Protein AF-A0AAU0HHZ1-F1 (afdb_monomer)

Mean predicted aligned error: 10.84 Å

Radius of gyration: 24.16 Å; Cα contacts (8 Å, |Δi|>4): 279; chains: 1; bounding box: 49×83×54 Å

Sequence (225 aa):
MTQSPGNLGADDRSSKETIVNNALALITTELVDTLPGPGDVSGDSFARDLARLFDDAYDEVLAARAWPSATTRLALTANASDQPDGAEIMGVSWYRIPESCLRIIRVCRRDSDEHVHFARMGQFVEVADRGGVIILEYVDRVDPQALIGAPLLRSAISARLAFRYARFKGAGARERDKMYAIYEDEERRAFMAEVSQTSARRARRSRVLEVMAGADHRQPLIGGD

Solvent-accessible surface area (backbone atoms only — not comparable to full-atom values): 12786 Å² total; per-residue (Å²): 138,84,82,78,82,81,77,76,71,64,60,54,52,52,40,52,48,50,31,51,52,50,14,49,52,49,40,55,73,74,38,68,91,60,49,79,72,84,81,81,66,49,73,69,54,53,53,51,53,50,61,69,46,36,62,61,25,46,50,50,56,52,48,73,44,83,43,76,92,35,51,44,78,46,81,46,62,49,46,91,82,33,56,63,92,91,66,83,79,82,65,50,26,29,30,66,51,64,90,48,54,65,31,82,74,48,40,22,44,70,94,36,92,55,74,52,73,67,47,78,56,90,59,26,36,40,32,80,45,90,56,61,52,33,33,41,31,26,22,43,65,68,58,63,56,75,39,71,88,35,63,46,50,45,46,15,31,11,31,37,34,32,30,52,48,38,57,74,65,62,37,51,71,69,57,44,53,52,35,45,52,52,18,54,52,32,43,51,53,22,52,55,50,49,56,51,50,54,51,53,53,51,53,52,53,51,52,52,54,52,51,56,61,58,55,77,73,63,77,79,82,78,77,88,130

Foldseek 3Di:
DDDDDDPVPPLLVVLLVVLLVLLVVCCCVQPVPFFDDDPPPDVVNSSVVLVVLQPVLLLCLLQVDCQPLQKDKDKWWFDPVQDPPPDDPPQKTKTFADPQFSFWPFKAAPVDPDTFDWDDDRRIIIGRHDGGIMMTITGGNDRSSSCPVQVLSSSLSSLSSSLVVCVVSPGDPVSSVVSVVSSVVSSVVSRVVSVVVVVVVVVVVVVVVVVVVVVVPDDPPPDDD

Structure (mmCIF, N/CA/C/O backbone):
data_AF-A0AAU0HHZ1-F1
#
_entry.id   AF-A0AAU0HHZ1-F1
#
loop_
_atom_site.group_PDB
_atom_site.id
_atom_site.type_symbol
_atom_site.label_atom_id
_atom_site.label_alt_id
_atom_site.label_comp_id
_atom_site.label_asym_id
_atom_site.label_entity_id
_atom_site.label_seq_id
_atom_site.pdbx_PDB_ins_code
_atom_site.Cartn_x
_atom_site.Cartn_y
_atom_site.Cartn_z
_atom_site.occupancy
_atom_site.B_iso_or_equiv
_atom_site.auth_seq_id
_atom_site.auth_comp_id
_atom_site.auth_asym_id
_atom_site.auth_atom_id
_atom_site.pdbx_PDB_model_num
ATOM 1 N N . MET A 1 1 ? -27.635 -19.987 -25.741 1.00 37.88 1 MET A N 1
ATOM 2 C CA . MET A 1 1 ? -26.480 -19.867 -24.828 1.00 37.88 1 MET A CA 1
ATOM 3 C C . MET A 1 1 ? -26.557 -18.496 -24.186 1.00 37.88 1 MET A C 1
ATOM 5 O O . MET A 1 1 ? -26.286 -17.501 -24.839 1.00 37.88 1 MET A O 1
ATOM 9 N N . THR A 1 2 ? -27.082 -18.445 -22.970 1.00 30.69 2 THR A N 1
ATOM 10 C CA . THR A 1 2 ? -27.303 -17.233 -22.177 1.00 30.69 2 THR A CA 1
ATOM 11 C C . THR A 1 2 ? -25.992 -16.834 -21.502 1.00 30.69 2 THR A C 1
ATOM 13 O O . THR A 1 2 ? -25.450 -17.603 -20.713 1.00 30.69 2 THR A O 1
ATOM 16 N N . GLN A 1 3 ? -25.463 -15.655 -21.834 1.00 32.47 3 GLN A N 1
ATOM 17 C CA . GLN A 1 3 ? -24.401 -15.018 -21.057 1.00 32.47 3 GLN A CA 1
ATOM 18 C C . GLN A 1 3 ? -25.033 -14.377 -19.818 1.00 32.47 3 GLN A C 1
ATOM 20 O O . GLN A 1 3 ? -25.899 -13.512 -19.941 1.00 32.47 3 GLN A O 1
ATOM 25 N N . SER A 1 4 ? -24.617 -14.821 -18.631 1.00 29.30 4 SER A N 1
ATOM 26 C CA . SER A 1 4 ? -24.916 -14.132 -17.374 1.00 29.30 4 SER A CA 1
ATOM 27 C C . SER A 1 4 ? -24.092 -12.842 -17.286 1.00 29.30 4 SER A C 1
ATOM 29 O O . SER A 1 4 ? -22.885 -12.891 -17.532 1.00 29.30 4 SER A O 1
ATOM 31 N N . PRO A 1 5 ? -24.694 -11.701 -16.911 1.00 41.66 5 PRO A N 1
ATOM 32 C CA . PRO A 1 5 ? -23.951 -10.479 -16.642 1.00 41.66 5 PRO A CA 1
ATOM 33 C C . PRO A 1 5 ? -23.188 -10.620 -15.317 1.00 41.66 5 PRO A C 1
ATOM 35 O O . PRO A 1 5 ? -23.733 -11.073 -14.310 1.00 41.66 5 PRO A O 1
ATOM 38 N N . GLY A 1 6 ? -21.898 -10.278 -15.351 1.00 37.19 6 GLY A N 1
ATOM 39 C CA . GLY A 1 6 ? -20.954 -10.429 -14.248 1.00 37.19 6 GLY A CA 1
ATOM 40 C C . GLY A 1 6 ? -21.332 -9.612 -13.013 1.00 37.19 6 GLY A C 1
ATOM 41 O O . GLY A 1 6 ? -21.559 -8.406 -13.079 1.00 37.19 6 GLY A O 1
ATOM 42 N N . ASN A 1 7 ? -21.339 -10.296 -11.873 1.00 37.72 7 ASN A N 1
ATOM 43 C CA . ASN A 1 7 ? -21.614 -9.786 -10.535 1.00 37.72 7 ASN A CA 1
ATOM 44 C C . ASN A 1 7 ? -20.388 -9.057 -9.936 1.00 37.72 7 ASN A C 1
ATOM 46 O O . ASN A 1 7 ? -19.959 -9.356 -8.830 1.00 37.72 7 ASN A O 1
ATOM 50 N N . LEU A 1 8 ? -19.778 -8.129 -10.682 1.00 42.62 8 LEU A N 1
ATOM 51 C CA . LEU A 1 8 ? -18.495 -7.491 -10.326 1.00 42.62 8 LEU A CA 1
ATOM 52 C C . LEU A 1 8 ? -18.597 -6.411 -9.225 1.00 42.62 8 LEU A C 1
ATOM 54 O O . LEU A 1 8 ? -17.584 -5.841 -8.841 1.00 42.62 8 LEU A O 1
ATOM 58 N N . GLY A 1 9 ? -19.797 -6.113 -8.712 1.00 38.38 9 GLY A N 1
ATOM 59 C CA . GLY A 1 9 ? -20.017 -5.030 -7.737 1.00 38.38 9 GLY A CA 1
ATOM 60 C C . GLY A 1 9 ? -20.286 -5.466 -6.292 1.00 38.38 9 GLY A C 1
ATOM 61 O O . GLY A 1 9 ? -20.223 -4.630 -5.390 1.00 38.38 9 GLY A O 1
ATOM 62 N N . ALA A 1 10 ? -20.616 -6.739 -6.057 1.00 43.75 10 ALA A N 1
ATOM 63 C CA . ALA A 1 10 ? -20.930 -7.245 -4.717 1.00 43.75 10 ALA A CA 1
ATOM 64 C C . ALA A 1 10 ? -19.669 -7.672 -3.955 1.00 43.75 10 ALA A C 1
ATOM 66 O O . ALA A 1 10 ? -19.561 -7.428 -2.753 1.00 43.75 10 ALA A O 1
ATOM 67 N N . ASP A 1 11 ? -18.703 -8.248 -4.672 1.00 50.81 11 ASP A N 1
ATOM 68 C CA . ASP A 1 11 ? -17.520 -8.833 -4.056 1.00 50.81 11 ASP A CA 1
ATOM 69 C C . ASP A 1 11 ? -16.544 -7.750 -3.599 1.00 50.81 11 ASP A C 1
ATOM 71 O O . ASP A 1 11 ? -16.204 -7.762 -2.423 1.00 50.81 11 ASP A O 1
ATOM 75 N N . ASP A 1 12 ? -16.202 -6.756 -4.436 1.00 52.25 12 ASP A N 1
ATOM 76 C CA . ASP A 1 12 ? -15.293 -5.635 -4.099 1.00 52.25 12 ASP A CA 1
ATOM 77 C C . ASP A 1 12 ? -15.681 -4.919 -2.790 1.00 52.25 12 ASP A C 1
ATOM 79 O O . ASP A 1 12 ? -14.860 -4.709 -1.886 1.00 52.25 12 ASP A O 1
ATOM 83 N N . ARG A 1 13 ? -16.986 -4.693 -2.613 1.00 58.78 13 ARG A N 1
ATOM 84 C CA . ARG A 1 13 ? -17.554 -4.063 -1.422 1.00 58.78 13 ARG A CA 1
ATOM 85 C C . ARG A 1 13 ? -17.229 -4.835 -0.134 1.00 58.78 13 ARG A C 1
ATOM 87 O O . ARG A 1 13 ? -16.935 -4.207 0.879 1.00 58.78 13 ARG A O 1
ATOM 94 N N . SER A 1 14 ? -17.163 -6.168 -0.183 1.00 73.50 14 SER A N 1
ATOM 95 C CA . SER A 1 14 ? -16.954 -7.019 0.996 1.00 73.50 14 SER A CA 1
ATOM 96 C C . SER A 1 14 ? -15.571 -6.859 1.652 1.00 73.50 14 SER A C 1
ATOM 98 O O . SER A 1 14 ? -15.477 -6.827 2.885 1.00 73.50 14 SER A O 1
ATOM 100 N N . SER A 1 15 ? -14.480 -6.706 0.885 1.00 80.31 15 SER A N 1
ATOM 101 C CA . SER A 1 15 ? -13.135 -6.565 1.480 1.00 80.31 15 SER A CA 1
ATOM 102 C C . SER A 1 15 ? -12.896 -5.164 2.025 1.00 80.31 15 SER A C 1
ATOM 104 O O . SER A 1 15 ? -12.328 -5.029 3.113 1.00 80.31 15 SER A O 1
ATOM 106 N N . LYS A 1 16 ? -13.375 -4.124 1.328 1.00 86.75 16 LYS A N 1
ATOM 107 C CA . LYS A 1 16 ? -13.348 -2.747 1.842 1.00 86.75 16 LYS A CA 1
ATOM 108 C C . LYS A 1 16 ? -14.179 -2.627 3.121 1.00 86.75 16 LYS A C 1
ATOM 110 O O . LYS A 1 16 ? -13.680 -2.100 4.113 1.00 86.75 16 LYS A O 1
ATOM 115 N N . GLU A 1 17 ? -15.388 -3.190 3.144 1.00 86.38 17 GLU A N 1
ATOM 116 C CA . GLU A 1 17 ? -16.226 -3.262 4.350 1.00 86.38 17 GLU A CA 1
ATOM 117 C C . GLU A 1 17 ? -15.530 -4.008 5.491 1.00 86.38 17 GLU A C 1
ATOM 119 O O . GLU A 1 17 ? -15.541 -3.537 6.623 1.00 86.38 17 GLU A O 1
ATOM 124 N N . THR A 1 18 ? -14.857 -5.127 5.209 1.00 88.12 18 THR A N 1
ATOM 125 C CA . THR A 1 18 ? -14.107 -5.873 6.233 1.00 88.12 18 THR A CA 1
ATOM 126 C C . THR A 1 18 ? -13.010 -5.017 6.870 1.00 88.12 18 THR A C 1
ATOM 128 O O . THR A 1 18 ? -12.876 -4.997 8.092 1.00 88.12 18 THR A O 1
ATOM 131 N N . ILE A 1 19 ? -12.233 -4.288 6.065 1.00 91.69 19 ILE A N 1
ATOM 132 C CA . ILE A 1 19 ? -11.177 -3.394 6.567 1.00 91.69 19 ILE A CA 1
ATOM 133 C C . ILE A 1 19 ? -11.781 -2.260 7.407 1.00 91.69 19 ILE A C 1
ATOM 135 O O . ILE A 1 19 ? -11.288 -1.964 8.495 1.00 91.69 19 ILE A O 1
ATOM 139 N N . VAL A 1 20 ? -12.871 -1.650 6.934 1.00 90.69 20 VAL A N 1
ATOM 140 C CA . VAL A 1 20 ? -13.581 -0.588 7.664 1.00 90.69 20 VAL A CA 1
ATOM 141 C C . VAL A 1 20 ? -14.126 -1.104 9.000 1.00 90.69 20 VAL A C 1
ATOM 143 O O . VAL A 1 20 ? -13.936 -0.452 10.024 1.00 90.69 20 VAL A O 1
ATOM 146 N N . ASN A 1 21 ? -14.730 -2.292 9.022 1.00 88.12 21 ASN A N 1
ATOM 147 C CA . ASN A 1 21 ? -15.261 -2.911 10.238 1.00 88.12 21 ASN A CA 1
ATOM 148 C C . ASN A 1 21 ? -14.151 -3.267 11.238 1.00 88.12 21 ASN A C 1
ATOM 150 O O . ASN A 1 21 ? -14.319 -3.069 12.440 1.00 88.12 21 ASN A O 1
ATOM 154 N N . ASN A 1 22 ? -12.993 -3.727 10.760 1.00 90.56 22 ASN A N 1
ATOM 155 C CA . ASN A 1 22 ? -11.831 -3.972 11.616 1.00 90.56 22 ASN A CA 1
ATOM 156 C C . ASN A 1 22 ? -11.277 -2.668 12.209 1.00 90.56 22 ASN A C 1
ATOM 158 O O . ASN A 1 22 ? -10.943 -2.621 13.391 1.00 90.56 22 ASN A O 1
ATOM 162 N N . ALA A 1 23 ? -11.202 -1.599 11.410 1.00 91.31 23 ALA A N 1
ATOM 163 C CA . ALA A 1 23 ? -10.787 -0.284 11.893 1.00 91.31 23 ALA A CA 1
ATOM 164 C C . ALA A 1 23 ? -11.762 0.250 12.953 1.00 91.31 23 ALA A C 1
ATOM 166 O O . ALA A 1 23 ? -11.328 0.754 13.987 1.00 91.31 23 ALA A O 1
ATOM 167 N N . LEU A 1 24 ? -13.069 0.083 12.730 1.00 87.56 24 LEU A N 1
ATOM 168 C CA . LEU A 1 24 ? -14.102 0.412 13.710 1.00 87.56 24 LEU A CA 1
ATOM 169 C C . LEU A 1 24 ? -13.887 -0.360 15.016 1.00 87.56 24 LEU A C 1
ATOM 171 O O . LEU A 1 24 ? -13.843 0.267 16.069 1.00 87.56 24 LEU A O 1
ATOM 175 N N . ALA A 1 25 ? -13.687 -1.679 14.947 1.00 87.69 25 ALA A N 1
ATOM 176 C CA . ALA A 1 25 ? -13.441 -2.509 16.125 1.00 87.69 25 ALA A CA 1
ATOM 177 C C . ALA A 1 25 ? -12.203 -2.049 16.919 1.00 87.69 25 ALA A C 1
ATOM 179 O O . ALA A 1 25 ? -12.242 -1.990 18.151 1.00 87.69 25 ALA A O 1
ATOM 180 N N . LEU A 1 26 ? -11.121 -1.671 16.226 1.00 89.62 26 LEU A N 1
ATOM 181 C CA . LEU A 1 26 ? -9.918 -1.108 16.848 1.00 89.62 26 LEU A CA 1
ATOM 182 C C . LEU A 1 26 ? -10.211 0.224 17.540 1.00 89.62 26 LEU A C 1
ATOM 184 O O . LEU A 1 26 ? -9.862 0.391 18.703 1.00 89.62 26 LEU A O 1
ATOM 188 N N . ILE A 1 27 ? -10.900 1.153 16.872 1.00 87.25 27 ILE A N 1
ATOM 189 C CA . ILE A 1 27 ? -11.265 2.442 17.476 1.00 87.25 27 ILE A CA 1
ATOM 190 C C . ILE A 1 27 ? -12.146 2.221 18.705 1.00 87.25 27 ILE A C 1
ATOM 192 O O . ILE A 1 27 ? -11.915 2.838 19.743 1.00 87.25 27 ILE A O 1
ATOM 196 N N . THR A 1 28 ? -13.130 1.321 18.621 1.00 83.44 28 THR A N 1
ATOM 197 C CA . THR A 1 28 ? -14.015 1.057 19.755 1.00 83.44 28 THR A CA 1
ATOM 198 C C . THR A 1 28 ? -13.276 0.418 20.927 1.00 83.44 28 THR A C 1
ATOM 200 O O . THR A 1 28 ? -13.562 0.712 22.079 1.00 83.44 28 THR A O 1
ATOM 203 N N . THR A 1 29 ? -12.295 -0.437 20.655 1.00 85.19 29 THR A N 1
ATOM 204 C CA . THR A 1 29 ? -11.531 -1.102 21.719 1.00 85.19 29 THR A CA 1
ATOM 205 C C . THR A 1 29 ? -10.531 -0.145 22.364 1.00 85.19 29 THR A C 1
ATOM 207 O O . THR A 1 29 ? -10.348 -0.154 23.577 1.00 85.19 29 THR A O 1
ATOM 210 N N . GLU A 1 30 ? -9.891 0.705 21.560 1.00 83.44 30 GLU A N 1
ATOM 211 C CA . GLU A 1 30 ? -8.720 1.462 21.997 1.00 83.44 30 GLU A CA 1
ATOM 212 C C . GLU A 1 30 ? -9.016 2.913 22.393 1.00 83.44 30 GLU A C 1
ATOM 214 O O . GLU A 1 30 ? -8.182 3.508 23.084 1.00 83.44 30 GLU A O 1
ATOM 219 N N . LEU A 1 31 ? -10.158 3.479 21.964 1.00 74.56 31 LEU A N 1
ATOM 220 C CA . LEU A 1 31 ? -10.459 4.917 22.053 1.00 74.56 31 LEU A CA 1
ATOM 221 C C . LEU A 1 31 ? -11.854 5.283 22.606 1.00 74.56 31 LEU A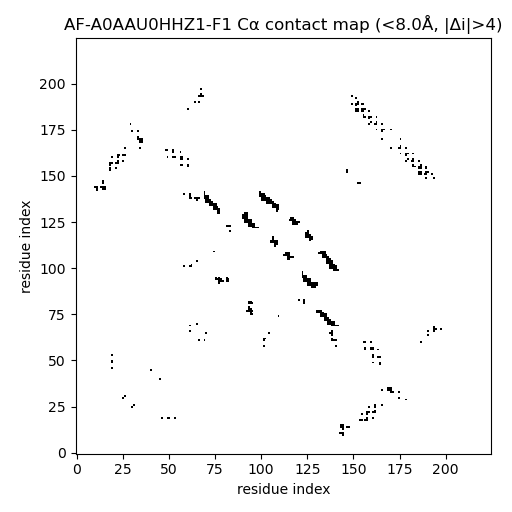 C 1
ATOM 223 O O . LEU A 1 31 ? -12.145 6.481 22.672 1.00 74.56 31 LEU A O 1
ATOM 227 N N . VAL A 1 32 ? -12.701 4.321 23.012 1.00 68.38 32 VAL A N 1
ATOM 228 C CA . VAL A 1 32 ? -14.118 4.561 23.404 1.00 68.38 32 VAL A CA 1
ATOM 229 C C . VAL A 1 32 ? -14.315 5.684 24.427 1.00 68.38 32 VAL A C 1
ATOM 231 O O . VAL A 1 32 ? -15.262 6.452 24.285 1.00 68.38 32 VAL A O 1
ATOM 234 N N . ASP A 1 33 ? -13.392 5.860 25.372 1.00 65.00 33 ASP A N 1
ATOM 235 C CA . ASP A 1 33 ? -13.519 6.868 26.437 1.00 65.00 33 ASP A CA 1
ATOM 236 C C . ASP A 1 33 ? -12.810 8.203 26.134 1.00 65.00 33 ASP A C 1
ATOM 238 O O . ASP A 1 33 ? -12.797 9.110 26.965 1.00 65.00 33 ASP A O 1
ATOM 242 N N . THR A 1 34 ? -12.170 8.331 24.968 1.00 65.81 34 THR A N 1
ATOM 243 C CA . THR A 1 34 ? -11.181 9.401 24.702 1.00 65.81 34 THR A CA 1
ATOM 244 C C . THR A 1 34 ? -11.501 10.290 23.508 1.00 65.81 34 THR A C 1
ATOM 246 O O . THR A 1 34 ? -10.919 11.366 23.357 1.00 65.81 34 THR A O 1
ATOM 249 N N . LEU A 1 35 ? -12.423 9.861 22.647 1.00 66.56 35 LEU A N 1
ATOM 250 C CA . LEU A 1 35 ? -12.922 10.700 21.566 1.00 66.56 35 LEU A CA 1
ATOM 251 C C . LEU A 1 35 ? -13.934 11.705 22.139 1.00 66.56 35 LEU A C 1
ATOM 253 O O . LEU A 1 35 ? -14.705 11.337 23.028 1.00 66.56 35 LEU A O 1
ATOM 257 N N . PRO A 1 36 ? -13.952 12.966 21.665 1.00 57.94 36 PRO A N 1
ATOM 258 C CA . PRO A 1 36 ? -14.939 13.942 22.115 1.00 57.94 36 PRO A CA 1
ATOM 259 C C . PRO A 1 36 ? -16.350 13.350 21.968 1.00 57.94 36 PRO A C 1
ATOM 261 O O . PRO A 1 36 ? -16.689 12.813 20.913 1.00 57.94 36 PRO A O 1
ATOM 264 N N . GLY A 1 37 ? -17.111 13.382 23.069 1.00 50.50 37 GLY A N 1
ATOM 265 C CA . GLY A 1 37 ? -18.345 12.617 23.259 1.00 50.50 37 GLY A CA 1
ATOM 266 C C . GLY A 1 37 ? -19.418 12.817 22.174 1.00 50.50 37 GLY A C 1
ATOM 267 O O . GLY A 1 37 ? -19.377 13.784 21.411 1.00 50.50 37 GLY A O 1
ATOM 268 N N . PRO A 1 38 ? -20.401 11.901 22.107 1.00 44.53 38 PRO A N 1
ATOM 269 C CA . PRO A 1 38 ? -21.276 11.700 20.959 1.00 44.53 38 PRO A CA 1
ATOM 270 C C . PRO A 1 38 ? -22.386 12.755 20.904 1.00 44.53 38 PRO A C 1
ATOM 272 O O . PRO A 1 38 ? -23.536 12.492 21.240 1.00 44.53 38 PRO A O 1
ATOM 275 N N . GLY A 1 39 ? -22.058 13.961 20.454 1.00 47.62 39 GLY A N 1
ATOM 276 C CA . GLY A 1 39 ? -23.048 14.813 19.804 1.00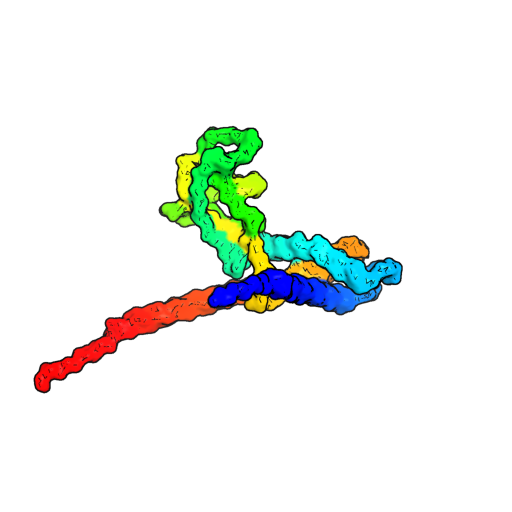 47.62 39 GLY A CA 1
ATOM 277 C C . GLY A 1 39 ? -23.213 14.326 18.366 1.00 47.62 39 GLY A C 1
ATOM 278 O O . GLY A 1 39 ? -22.378 14.642 17.527 1.00 47.62 39 GLY A O 1
ATOM 279 N N . ASP A 1 40 ? -24.238 13.518 18.091 1.00 45.47 40 ASP A N 1
ATOM 280 C CA . ASP A 1 40 ? -24.674 13.118 16.738 1.00 45.47 40 ASP A CA 1
ATOM 281 C C . ASP A 1 40 ? -23.750 12.209 15.907 1.00 45.47 40 ASP A C 1
ATOM 283 O O . ASP A 1 40 ? -23.716 12.272 14.672 1.00 45.47 40 ASP A O 1
ATOM 287 N N . VAL A 1 41 ? -23.046 11.270 16.539 1.00 54.06 41 VAL A N 1
ATOM 288 C CA . VAL A 1 41 ? -22.375 10.202 15.782 1.00 54.06 41 VAL A CA 1
ATOM 289 C C . VAL A 1 41 ? -23.323 9.013 15.623 1.00 54.06 41 VAL A C 1
ATOM 291 O O . VAL A 1 41 ? -23.205 8.009 16.320 1.00 54.06 41 VAL A O 1
ATOM 294 N N . SER A 1 42 ? -24.307 9.121 14.723 1.00 59.94 42 SER A N 1
ATOM 295 C CA . SER A 1 42 ? -24.996 7.916 14.248 1.00 59.94 42 SER A CA 1
ATOM 296 C C . SER A 1 42 ? -23.962 6.965 13.629 1.00 59.94 42 SER A C 1
ATOM 298 O O . SER A 1 42 ? -22.969 7.418 13.052 1.00 59.94 42 SER A O 1
ATOM 300 N N . GLY A 1 43 ? -24.172 5.646 13.722 1.00 60.38 43 GLY A N 1
ATOM 301 C CA . GLY A 1 43 ? -23.268 4.662 13.101 1.00 60.38 43 GLY A CA 1
ATOM 302 C C . GLY A 1 43 ? -22.995 4.954 11.614 1.00 60.38 43 GLY A C 1
ATOM 303 O O . GLY A 1 43 ? -21.889 4.729 11.123 1.00 60.38 43 GLY A O 1
ATOM 304 N N . ASP A 1 44 ? -23.961 5.581 10.936 1.00 66.38 44 ASP A N 1
ATOM 305 C CA . ASP A 1 44 ? -23.865 6.010 9.541 1.00 66.38 44 ASP A CA 1
ATOM 306 C C . ASP A 1 44 ? -22.889 7.174 9.308 1.00 66.38 44 ASP A C 1
ATOM 308 O O . ASP A 1 44 ? -22.271 7.247 8.243 1.00 66.38 44 ASP A O 1
ATOM 312 N N . SER A 1 45 ? -22.730 8.105 10.259 1.00 74.25 45 SER A N 1
ATOM 313 C CA . SER A 1 45 ? -21.749 9.193 10.121 1.00 74.25 45 SER A CA 1
ATOM 314 C C . SER A 1 45 ? -20.324 8.681 10.341 1.00 74.25 45 SER A C 1
ATOM 316 O O . SER A 1 45 ? -19.413 9.056 9.602 1.00 74.25 45 SER A O 1
ATOM 318 N N . PHE A 1 46 ? -20.158 7.729 11.261 1.00 75.12 46 PHE A N 1
ATOM 319 C CA . PHE A 1 46 ? -18.883 7.074 11.545 1.00 75.12 46 PHE A CA 1
ATOM 320 C C . PHE A 1 46 ? -18.374 6.260 10.348 1.00 75.12 46 PHE A C 1
ATOM 322 O O . PHE A 1 46 ? -17.244 6.447 9.892 1.00 75.12 46 PHE A O 1
ATOM 329 N N . ALA A 1 47 ? -19.225 5.391 9.791 1.00 75.94 47 ALA A N 1
ATOM 330 C CA . ALA A 1 47 ? -18.882 4.574 8.628 1.00 75.94 47 ALA A CA 1
ATOM 331 C C . ALA A 1 47 ? -18.556 5.438 7.398 1.00 75.94 47 ALA A C 1
ATOM 333 O O . ALA A 1 47 ? -17.620 5.142 6.654 1.00 75.94 47 ALA A O 1
ATOM 334 N N . ARG A 1 48 ? -19.281 6.548 7.210 1.00 82.75 48 ARG A N 1
ATO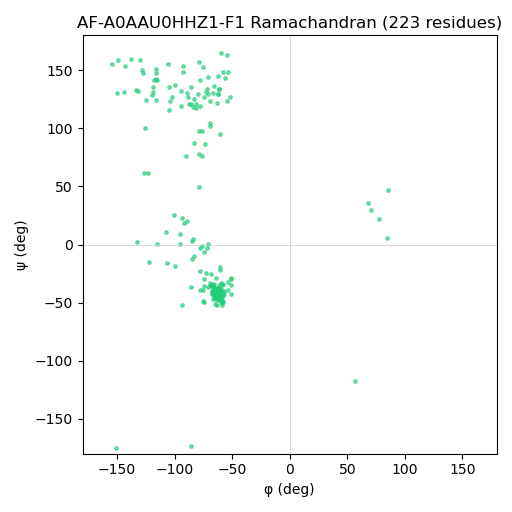M 335 C CA . ARG A 1 48 ? -19.031 7.500 6.119 1.00 82.75 48 ARG A CA 1
ATOM 336 C C . ARG A 1 48 ? -17.679 8.197 6.255 1.00 82.75 48 ARG A C 1
ATOM 338 O O . ARG A 1 48 ? -16.986 8.365 5.253 1.00 82.75 48 ARG A O 1
ATOM 345 N N . ASP A 1 49 ? -17.298 8.593 7.464 1.00 88.12 49 ASP A N 1
ATOM 346 C CA . ASP A 1 49 ? -16.006 9.233 7.710 1.00 88.12 49 ASP A CA 1
ATOM 347 C C . ASP A 1 49 ? -14.842 8.253 7.497 1.00 88.12 49 ASP A C 1
ATOM 349 O O . ASP A 1 49 ? -13.862 8.605 6.842 1.00 88.12 49 ASP A O 1
ATOM 353 N N . LEU A 1 50 ? -14.968 6.998 7.943 1.00 88.25 50 LEU A N 1
ATOM 354 C CA . LEU A 1 50 ? -13.977 5.958 7.640 1.00 88.25 50 LEU A CA 1
ATOM 355 C C . LEU A 1 50 ? -13.869 5.682 6.137 1.00 88.25 50 LEU A C 1
ATOM 357 O O . LEU A 1 50 ? -12.764 5.587 5.609 1.00 88.25 50 LEU A O 1
ATOM 361 N N . ALA A 1 51 ? -14.996 5.601 5.427 1.00 86.50 51 ALA A N 1
ATOM 362 C CA . ALA A 1 51 ? -14.998 5.375 3.984 1.00 86.50 51 ALA A CA 1
ATOM 363 C C . ALA A 1 51 ? -14.278 6.495 3.212 1.00 86.50 51 ALA A C 1
ATOM 365 O O . ALA A 1 51 ? -13.601 6.205 2.228 1.00 86.50 51 ALA A O 1
ATOM 366 N N . ARG A 1 52 ? -14.382 7.750 3.675 1.00 89.88 52 ARG A N 1
ATOM 367 C CA . ARG A 1 52 ? -13.662 8.903 3.101 1.00 89.88 52 ARG A CA 1
ATOM 368 C C . ARG A 1 52 ? -12.156 8.842 3.330 1.00 89.88 52 ARG A C 1
ATOM 370 O O . ARG A 1 52 ? -11.400 9.288 2.481 1.00 89.88 52 ARG A O 1
ATOM 377 N N . LEU A 1 53 ? -11.725 8.315 4.474 1.00 94.44 53 LEU A N 1
ATOM 378 C CA . LEU A 1 53 ? -10.308 8.213 4.833 1.00 94.44 53 LEU A CA 1
ATOM 379 C C . LEU A 1 53 ? -9.633 6.955 4.274 1.00 94.44 53 LEU A C 1
ATOM 381 O O . LEU A 1 53 ? -8.405 6.857 4.347 1.00 94.44 53 LEU A O 1
ATOM 385 N N . PHE A 1 54 ? -10.425 6.005 3.766 1.00 94.56 54 PHE A N 1
ATOM 386 C CA . PHE A 1 54 ? -9.967 4.686 3.348 1.00 94.56 54 PHE A CA 1
ATOM 387 C C . PHE A 1 54 ? -8.903 4.757 2.261 1.00 94.56 54 PHE A C 1
ATOM 389 O O . PHE A 1 54 ? -7.859 4.143 2.436 1.00 94.56 54 PHE A O 1
ATOM 396 N N . ASP A 1 55 ? -9.157 5.479 1.165 1.00 94.38 55 ASP A N 1
ATOM 397 C CA . ASP A 1 55 ? -8.279 5.421 -0.007 1.00 94.38 55 ASP A CA 1
ATOM 398 C C . ASP A 1 55 ? -6.874 5.937 0.326 1.00 94.38 55 ASP A C 1
ATOM 400 O O . ASP A 1 55 ? -5.907 5.229 0.058 1.00 94.38 55 ASP A O 1
ATOM 404 N N . ASP A 1 56 ? -6.739 7.065 1.038 1.00 94.75 56 ASP A N 1
ATOM 405 C CA . ASP A 1 56 ? -5.394 7.507 1.428 1.00 94.75 56 ASP A CA 1
ATOM 406 C C . ASP A 1 56 ? -4.762 6.575 2.474 1.00 94.75 56 ASP A C 1
ATOM 408 O O . ASP A 1 56 ? -3.560 6.352 2.433 1.00 94.75 56 ASP A O 1
ATOM 412 N N . ALA A 1 57 ? -5.531 6.012 3.419 1.00 96.00 57 ALA A N 1
ATOM 413 C CA . ALA A 1 57 ? -4.968 5.058 4.382 1.00 96.00 57 ALA A CA 1
ATOM 414 C C . ALA A 1 57 ? -4.447 3.794 3.678 1.00 96.00 57 ALA A C 1
ATOM 416 O O . ALA A 1 57 ? -3.390 3.277 4.029 1.00 96.00 57 ALA A O 1
ATOM 417 N N . TYR A 1 58 ? -5.192 3.314 2.684 1.00 95.81 58 TYR A N 1
ATOM 418 C CA . TYR A 1 58 ? -4.854 2.163 1.861 1.00 95.81 58 TYR A CA 1
ATOM 419 C C . TYR A 1 58 ? -3.574 2.421 1.060 1.00 95.81 58 TYR A C 1
ATOM 421 O O . TYR A 1 58 ? -2.614 1.652 1.154 1.00 95.81 58 TYR A O 1
ATOM 429 N N . ASP A 1 59 ? -3.535 3.545 0.346 1.00 96.50 59 ASP A N 1
ATOM 430 C CA . ASP A 1 59 ? -2.407 3.927 -0.498 1.00 96.50 59 ASP A CA 1
ATOM 431 C C . ASP A 1 59 ? -1.154 4.229 0.337 1.00 96.50 59 ASP A C 1
ATOM 433 O O . ASP A 1 59 ? -0.057 3.843 -0.058 1.00 96.50 59 ASP A O 1
ATOM 437 N N . GLU A 1 60 ? -1.296 4.840 1.521 1.00 96.19 60 GLU A N 1
ATOM 438 C CA . GLU A 1 60 ? -0.189 5.077 2.457 1.00 96.19 60 GLU A CA 1
ATOM 439 C C . GLU A 1 60 ? 0.466 3.761 2.905 1.00 96.19 60 GLU A C 1
ATOM 441 O O . GLU A 1 60 ? 1.693 3.645 2.853 1.00 96.19 60 GLU A O 1
ATOM 446 N N . VAL A 1 61 ? -0.325 2.755 3.309 1.00 97.00 61 VAL A N 1
ATOM 447 C CA . VAL A 1 61 ? 0.228 1.457 3.738 1.00 97.00 61 VAL A CA 1
ATOM 448 C C . VAL A 1 61 ? 0.896 0.740 2.575 1.00 97.00 61 VAL A C 1
ATOM 450 O O . VAL A 1 61 ? 2.020 0.256 2.722 1.00 97.00 61 VAL A O 1
ATOM 453 N N . LEU A 1 62 ? 0.248 0.685 1.408 1.00 95.88 62 LEU A N 1
ATOM 454 C CA . LEU A 1 62 ? 0.848 0.050 0.239 1.00 95.88 62 LEU A CA 1
ATOM 455 C C . LEU A 1 62 ? 2.130 0.779 -0.196 1.00 95.88 62 LEU A C 1
ATOM 457 O O . LEU A 1 62 ? 3.150 0.136 -0.416 1.00 95.88 62 LEU A O 1
ATOM 461 N N . ALA A 1 63 ? 2.154 2.110 -0.233 1.00 95.81 63 ALA A N 1
ATOM 462 C CA . ALA A 1 63 ? 3.344 2.866 -0.629 1.00 95.81 63 ALA A CA 1
ATOM 463 C C . ALA A 1 63 ? 4.508 2.768 0.381 1.00 95.81 63 ALA A C 1
ATOM 465 O O . ALA A 1 63 ? 5.676 2.913 -0.009 1.00 95.81 63 ALA A O 1
ATOM 466 N N . ALA A 1 64 ? 4.230 2.507 1.664 1.00 94.69 64 ALA A N 1
ATOM 467 C CA . ALA A 1 64 ? 5.239 2.488 2.727 1.00 94.69 64 ALA A CA 1
ATOM 468 C C . ALA A 1 64 ? 6.374 1.482 2.466 1.00 94.69 64 ALA A C 1
ATOM 470 O O . ALA A 1 64 ? 7.544 1.754 2.767 1.00 94.69 64 ALA A O 1
ATOM 471 N N . ARG A 1 65 ? 6.073 0.337 1.837 1.00 93.44 65 ARG A N 1
ATOM 472 C CA . ARG A 1 65 ? 7.039 -0.748 1.600 1.00 93.44 65 ARG A CA 1
ATOM 473 C C . ARG A 1 65 ? 6.913 -1.351 0.211 1.00 93.44 65 ARG A C 1
ATOM 475 O O . ARG A 1 65 ? 5.875 -1.286 -0.427 1.00 93.44 65 ARG A O 1
ATOM 482 N N . ALA A 1 66 ? 7.981 -2.007 -0.232 1.00 93.06 66 ALA A N 1
ATOM 483 C CA . ALA A 1 66 ? 7.941 -2.880 -1.400 1.00 93.06 66 ALA A CA 1
ATOM 484 C C . ALA A 1 66 ? 7.271 -4.216 -1.031 1.00 93.06 66 ALA A C 1
ATOM 486 O O . ALA A 1 66 ? 7.956 -5.210 -0.787 1.00 93.06 66 ALA A O 1
ATOM 487 N N . TRP A 1 67 ? 5.941 -4.222 -0.907 1.00 92.62 67 TRP A N 1
ATOM 488 C CA . TRP A 1 67 ? 5.165 -5.425 -0.591 1.00 92.62 67 TRP A CA 1
ATOM 489 C C . TRP A 1 67 ? 5.313 -6.456 -1.712 1.00 92.62 67 TRP A C 1
ATOM 491 O O . TRP A 1 67 ? 4.964 -6.142 -2.852 1.00 92.62 67 TRP A O 1
ATOM 501 N N . PRO A 1 68 ? 5.804 -7.681 -1.448 1.00 89.94 68 PRO A N 1
ATOM 502 C CA . PRO A 1 68 ? 5.894 -8.715 -2.476 1.00 89.94 68 PRO A CA 1
ATOM 503 C C . PRO A 1 68 ? 4.572 -8.995 -3.203 1.00 89.94 68 PRO A C 1
ATOM 505 O O . PRO A 1 68 ? 4.601 -9.343 -4.380 1.00 89.94 68 PRO A O 1
ATOM 508 N N . SER A 1 69 ? 3.431 -8.849 -2.520 1.00 87.62 69 SER A N 1
ATOM 509 C CA . SER A 1 69 ? 2.095 -9.051 -3.098 1.00 87.62 69 SER A CA 1
ATOM 510 C C . SER A 1 69 ? 1.644 -7.941 -4.057 1.00 87.62 69 SER A C 1
ATOM 512 O O . SER A 1 69 ? 0.827 -8.210 -4.934 1.00 87.62 69 SER A O 1
ATOM 514 N N . ALA A 1 70 ? 2.187 -6.729 -3.918 1.00 92.12 70 ALA A N 1
ATOM 515 C CA . ALA A 1 70 ? 1.826 -5.551 -4.713 1.00 92.12 70 ALA A CA 1
ATOM 516 C C . ALA A 1 70 ? 2.983 -5.033 -5.588 1.00 92.12 70 ALA A C 1
ATOM 518 O O . ALA A 1 70 ? 2.843 -4.030 -6.280 1.00 92.12 70 ALA A O 1
ATOM 519 N N . THR A 1 71 ? 4.147 -5.687 -5.553 1.00 94.50 71 THR A N 1
ATOM 520 C CA . THR A 1 71 ? 5.300 -5.310 -6.376 1.00 94.50 71 THR A CA 1
ATOM 521 C C . THR A 1 71 ? 5.153 -5.879 -7.782 1.00 94.50 71 THR A C 1
ATOM 523 O O . THR A 1 71 ? 5.133 -7.096 -7.975 1.00 94.50 71 THR A O 1
ATOM 526 N N . THR A 1 72 ? 5.137 -4.987 -8.765 1.00 94.44 72 THR A N 1
ATOM 527 C CA . THR A 1 72 ? 4.983 -5.297 -10.186 1.00 94.44 72 THR A CA 1
ATOM 528 C C . THR A 1 72 ? 6.235 -4.891 -10.958 1.00 94.44 72 THR A C 1
ATOM 530 O O . THR A 1 72 ? 6.956 -3.965 -10.581 1.00 94.44 72 THR A O 1
ATOM 533 N N . ARG A 1 73 ? 6.504 -5.598 -12.061 1.00 94.56 73 ARG A N 1
ATOM 534 C CA . ARG A 1 73 ? 7.538 -5.245 -13.039 1.00 94.56 73 ARG A CA 1
ATOM 535 C C . ARG A 1 73 ? 6.900 -5.021 -14.400 1.00 94.56 73 ARG A C 1
ATOM 537 O O . ARG A 1 73 ? 6.183 -5.894 -14.882 1.00 94.56 73 ARG A O 1
ATOM 544 N N . LEU A 1 74 ? 7.199 -3.887 -15.020 1.00 94.75 74 LEU A N 1
ATOM 545 C CA . LEU A 1 74 ? 6.654 -3.492 -16.313 1.00 94.75 74 LEU A CA 1
ATOM 546 C C . LEU A 1 74 ? 7.770 -2.988 -17.229 1.00 94.75 74 LEU A C 1
ATOM 548 O O . LEU A 1 74 ? 8.598 -2.180 -16.818 1.00 94.75 74 LEU A O 1
ATOM 552 N N . ALA A 1 75 ? 7.785 -3.462 -18.473 1.00 94.00 75 ALA A N 1
ATOM 553 C CA . ALA A 1 75 ? 8.642 -2.900 -19.506 1.00 94.00 75 ALA A CA 1
ATOM 554 C C . ALA A 1 75 ? 7.960 -1.668 -20.115 1.00 94.00 75 ALA A C 1
ATOM 556 O O . ALA A 1 75 ? 6.828 -1.769 -20.587 1.00 94.00 75 ALA A O 1
ATOM 557 N N . LEU A 1 76 ? 8.646 -0.528 -20.112 1.00 91.69 76 LEU A N 1
ATOM 558 C CA . LEU A 1 76 ? 8.165 0.725 -20.689 1.00 91.69 76 LEU A CA 1
ATOM 559 C C . LEU A 1 76 ? 9.060 1.136 -21.853 1.00 91.69 76 LEU A C 1
ATOM 561 O O . LEU A 1 76 ? 10.276 0.956 -21.813 1.00 91.69 76 LEU A O 1
ATOM 565 N N . THR A 1 77 ? 8.442 1.696 -22.886 1.00 90.19 77 THR A N 1
ATOM 566 C CA . THR A 1 77 ? 9.134 2.272 -24.044 1.00 90.19 77 THR A CA 1
ATOM 567 C C . THR A 1 77 ? 8.777 3.746 -24.102 1.00 90.19 77 THR A C 1
ATOM 569 O O . THR A 1 77 ? 7.611 4.083 -23.900 1.00 90.19 77 THR A O 1
ATOM 572 N N . ALA A 1 78 ? 9.761 4.611 -24.337 1.00 84.62 78 ALA A N 1
ATOM 573 C CA . ALA A 1 78 ? 9.521 6.043 -24.435 1.00 84.62 78 ALA A CA 1
ATOM 574 C C . ALA A 1 78 ? 8.668 6.352 -25.674 1.00 84.62 78 ALA A C 1
ATOM 576 O O . ALA A 1 78 ? 8.999 5.908 -26.776 1.00 84.62 78 ALA A O 1
ATOM 577 N N . ASN A 1 79 ? 7.601 7.135 -25.507 1.00 78.38 79 ASN A N 1
ATOM 578 C CA . ASN A 1 79 ? 6.837 7.689 -26.622 1.00 78.38 79 ASN A CA 1
ATOM 579 C C . ASN A 1 79 ? 6.935 9.212 -26.617 1.00 78.38 79 ASN A C 1
ATOM 581 O O . ASN A 1 79 ? 6.941 9.842 -25.563 1.00 78.38 79 ASN A O 1
ATOM 585 N N . ALA A 1 80 ? 6.917 9.821 -27.803 1.00 65.88 80 ALA A N 1
ATOM 586 C CA . ALA A 1 80 ? 6.926 11.280 -27.940 1.00 65.88 80 ALA A CA 1
ATOM 587 C C . ALA A 1 80 ? 5.710 11.963 -27.275 1.00 65.88 80 ALA A C 1
ATOM 589 O O . ALA A 1 80 ? 5.774 13.139 -26.942 1.00 65.88 80 ALA A O 1
ATOM 590 N N . SER A 1 81 ? 4.609 11.230 -27.070 1.00 71.06 81 SER A N 1
ATOM 591 C CA . SER A 1 81 ? 3.409 11.700 -26.366 1.00 71.06 81 SER A CA 1
ATOM 592 C C . SER A 1 81 ? 3.494 11.602 -24.842 1.00 71.06 81 SER A C 1
ATOM 594 O O . SER A 1 81 ? 2.607 12.106 -24.162 1.00 71.06 81 SER A O 1
ATOM 596 N N . ASP A 1 82 ? 4.515 10.936 -24.298 1.00 73.19 82 ASP A N 1
ATOM 597 C CA . ASP A 1 82 ? 4.668 10.717 -22.855 1.00 73.19 82 ASP A CA 1
ATOM 598 C C . ASP A 1 82 ? 5.454 11.853 -22.180 1.00 73.19 82 ASP A C 1
ATOM 600 O O . ASP A 1 82 ? 6.005 11.681 -21.097 1.00 73.19 82 ASP A O 1
ATOM 604 N N . GLN A 1 83 ? 5.516 13.020 -22.820 1.00 76.31 83 GLN A N 1
ATOM 605 C CA . GLN A 1 83 ? 6.208 14.194 -22.316 1.00 76.31 83 GLN A CA 1
ATOM 606 C C . GLN A 1 83 ? 5.235 15.111 -21.551 1.00 76.31 83 GLN A C 1
ATOM 608 O O . GLN A 1 83 ? 4.170 15.435 -22.079 1.00 76.31 83 GLN A O 1
ATOM 613 N N . PRO A 1 84 ? 5.590 15.577 -20.339 1.00 79.19 84 PRO A N 1
ATOM 614 C CA . PRO A 1 84 ? 4.819 16.601 -19.644 1.00 79.19 84 PRO A CA 1
ATOM 615 C C . PRO A 1 84 ? 4.790 17.919 -20.428 1.00 79.19 84 PRO A C 1
ATOM 617 O O . PRO A 1 84 ? 5.800 18.322 -21.016 1.00 79.19 84 PRO A O 1
ATOM 620 N N . ASP A 1 85 ? 3.667 18.636 -20.371 1.00 75.62 85 ASP A N 1
ATOM 621 C CA . ASP A 1 85 ? 3.546 19.965 -20.975 1.00 75.62 85 ASP A CA 1
ATOM 622 C C . ASP A 1 85 ? 4.650 20.906 -20.455 1.00 75.62 85 ASP A C 1
ATOM 624 O O . ASP A 1 85 ? 4.793 21.123 -19.251 1.00 75.62 85 ASP A O 1
ATOM 628 N N . GLY A 1 86 ? 5.441 21.469 -21.374 1.00 70.00 86 GLY A N 1
ATOM 629 C CA . GLY A 1 86 ? 6.515 22.417 -21.057 1.00 70.00 86 GLY A CA 1
ATOM 630 C C . GLY A 1 86 ? 7.863 21.803 -20.654 1.00 70.00 86 GLY A C 1
ATOM 631 O O . GLY A 1 86 ? 8.763 22.556 -20.291 1.00 70.00 86 GLY A O 1
ATOM 632 N N . ALA A 1 87 ? 8.039 20.478 -20.725 1.00 70.31 87 ALA A N 1
ATOM 633 C CA . ALA A 1 87 ? 9.341 19.852 -20.470 1.00 70.31 87 ALA A CA 1
ATOM 634 C C . ALA A 1 87 ? 10.360 20.140 -21.597 1.00 70.31 87 ALA A C 1
ATOM 636 O O . ALA A 1 87 ? 10.005 20.179 -22.774 1.00 70.31 87 ALA A O 1
ATOM 637 N N . GLU A 1 88 ? 11.637 20.315 -21.251 1.00 65.69 88 GLU A N 1
ATOM 638 C CA . GLU A 1 88 ? 12.732 20.512 -22.211 1.00 65.69 88 GLU A CA 1
ATOM 639 C C . GLU A 1 88 ? 13.278 19.148 -22.694 1.00 65.69 88 GLU A C 1
ATOM 641 O O . GLU A 1 88 ? 13.474 18.233 -21.898 1.00 65.69 88 GLU A O 1
ATOM 646 N N . ILE A 1 89 ? 13.510 18.978 -24.004 1.00 63.97 89 ILE A N 1
ATOM 647 C CA . ILE A 1 89 ? 13.794 17.668 -24.653 1.00 63.97 89 ILE A CA 1
ATOM 648 C C . ILE A 1 89 ? 15.310 17.385 -24.760 1.00 63.97 89 ILE A C 1
ATOM 650 O O . ILE A 1 89 ? 15.786 16.647 -25.621 1.00 63.97 89 ILE A O 1
ATOM 654 N N . MET A 1 90 ? 16.139 18.001 -23.921 1.00 67.94 90 MET A N 1
ATOM 655 C CA . MET A 1 90 ? 17.594 17.915 -24.084 1.00 67.94 90 MET A CA 1
ATOM 656 C C . MET A 1 90 ? 18.173 16.634 -23.457 1.00 67.94 90 MET A C 1
ATOM 658 O O . MET A 1 90 ? 18.645 16.639 -22.326 1.00 67.94 90 MET A O 1
ATOM 662 N N . GLY A 1 91 ? 18.198 15.539 -24.227 1.00 74.25 91 GLY A N 1
ATOM 663 C CA . GLY A 1 91 ? 18.953 14.317 -23.891 1.00 74.25 91 GLY A CA 1
ATOM 664 C C . GLY A 1 91 ? 18.318 13.412 -22.831 1.00 74.25 91 GLY A C 1
ATOM 665 O O . GLY A 1 91 ? 19.025 12.622 -22.202 1.00 74.25 91 GLY A O 1
ATOM 666 N N . VAL A 1 92 ? 17.005 13.532 -22.642 1.00 85.06 92 VAL A N 1
ATOM 667 C CA . VAL A 1 92 ? 16.212 12.742 -21.697 1.00 85.06 92 VAL A CA 1
ATOM 668 C C . VAL A 1 92 ? 15.015 12.121 -22.402 1.00 85.06 92 VAL A C 1
ATOM 670 O O . VAL A 1 92 ? 14.480 12.687 -23.358 1.00 85.06 92 VAL A O 1
ATOM 673 N N . SER A 1 93 ? 14.585 10.966 -21.908 1.00 88.50 93 SER A N 1
ATOM 674 C CA . SER A 1 93 ? 13.381 10.284 -22.373 1.00 88.50 93 SER A CA 1
ATOM 675 C C . SER A 1 93 ? 12.352 10.231 -21.263 1.00 88.50 93 SER A C 1
ATOM 677 O O . SER A 1 93 ? 12.682 9.990 -20.098 1.00 88.50 93 SER A O 1
ATOM 679 N N . TRP A 1 94 ? 11.096 10.416 -21.651 1.00 89.94 94 TRP A N 1
ATOM 680 C CA . TRP A 1 94 ? 9.961 10.366 -20.747 1.00 89.94 94 TRP A CA 1
ATOM 681 C C . TRP A 1 94 ? 9.188 9.067 -20.936 1.00 89.94 94 TRP A C 1
ATOM 683 O O . TRP A 1 94 ? 8.927 8.630 -22.059 1.00 89.94 94 TRP A O 1
ATOM 693 N N . TYR A 1 95 ? 8.830 8.453 -19.815 1.00 92.06 95 TYR A N 1
ATOM 694 C CA . TYR A 1 95 ? 8.092 7.201 -19.766 1.00 92.06 95 TYR A CA 1
ATOM 695 C C . TYR A 1 95 ? 6.846 7.397 -18.918 1.00 92.06 95 TYR A C 1
ATOM 697 O O . TYR A 1 95 ? 6.939 7.777 -17.747 1.00 92.06 95 TYR A O 1
ATOM 705 N N . ARG A 1 96 ? 5.676 7.107 -19.484 1.00 92.88 96 ARG A N 1
ATOM 706 C CA . ARG A 1 96 ? 4.424 7.150 -18.732 1.00 92.88 96 ARG A CA 1
ATOM 707 C C . ARG A 1 96 ? 4.325 5.950 -17.794 1.00 92.88 96 ARG A C 1
ATOM 709 O O . ARG A 1 96 ? 4.457 4.804 -18.225 1.00 92.88 96 ARG A O 1
ATOM 716 N N . ILE A 1 97 ? 4.078 6.210 -16.514 1.00 94.00 97 ILE A N 1
ATOM 717 C CA . ILE A 1 97 ? 3.854 5.163 -15.510 1.00 94.00 97 ILE A CA 1
ATOM 718 C C . ILE A 1 97 ? 2.358 4.857 -15.367 1.00 94.00 97 ILE A C 1
ATOM 720 O O . ILE A 1 97 ? 1.530 5.738 -15.612 1.00 94.00 97 ILE A O 1
ATOM 724 N N . PRO A 1 98 ? 1.990 3.632 -14.949 1.00 93.81 98 PRO A N 1
ATOM 725 C CA . PRO A 1 98 ? 0.600 3.293 -14.656 1.00 93.81 98 PRO A CA 1
ATOM 726 C C . PRO A 1 98 ? -0.006 4.228 -13.606 1.00 93.81 98 PRO A C 1
ATOM 728 O O . PRO A 1 98 ? 0.666 4.599 -12.644 1.00 93.81 98 PRO A O 1
ATOM 731 N N . GLU A 1 99 ? -1.288 4.570 -13.742 1.00 93.00 99 GLU A N 1
ATOM 732 C CA . GLU A 1 99 ? -1.979 5.434 -12.767 1.00 93.00 99 GLU A CA 1
ATOM 733 C C . GLU A 1 99 ? -2.073 4.790 -11.381 1.00 93.00 99 GLU A C 1
ATOM 735 O O . GLU A 1 99 ? -2.068 5.475 -10.363 1.00 93.00 99 GLU A O 1
ATOM 740 N N . SER A 1 100 ? -2.100 3.460 -11.349 1.00 94.31 100 SER A N 1
ATOM 741 C CA . SER A 1 100 ? -2.077 2.647 -10.141 1.00 94.31 100 SER A CA 1
ATOM 742 C C . SER A 1 100 ? -0.691 2.590 -9.477 1.00 94.31 100 SER A C 1
ATOM 744 O O . SER A 1 100 ? -0.567 2.068 -8.375 1.00 94.31 100 SER A O 1
ATOM 746 N N . CYS A 1 101 ? 0.364 3.149 -10.086 1.00 96.00 101 CYS A N 1
ATOM 747 C CA . CYS A 1 101 ? 1.705 3.166 -9.503 1.00 96.00 101 CYS A CA 1
ATOM 748 C C . CYS A 1 101 ? 1.786 4.094 -8.279 1.00 96.00 101 CYS A C 1
ATOM 750 O O . CYS A 1 101 ? 1.981 5.314 -8.391 1.00 96.00 101 CYS A O 1
ATOM 752 N N . LEU A 1 102 ? 1.765 3.489 -7.092 1.00 95.19 102 LEU A N 1
ATOM 753 C CA . LEU A 1 102 ? 1.904 4.191 -5.820 1.00 95.19 102 LEU A CA 1
ATOM 754 C C . LEU A 1 102 ? 3.354 4.626 -5.590 1.00 95.19 102 LEU A C 1
ATOM 756 O O . LEU A 1 102 ? 3.635 5.798 -5.328 1.00 95.19 102 LEU A O 1
ATOM 760 N N . ARG A 1 103 ? 4.307 3.705 -5.768 1.00 94.69 103 ARG A N 1
ATOM 761 C CA . ARG A 1 103 ? 5.727 3.957 -5.489 1.00 94.69 103 ARG A CA 1
ATOM 762 C C . ARG A 1 103 ? 6.641 3.249 -6.473 1.00 94.69 103 ARG A C 1
ATOM 764 O O . ARG A 1 103 ? 6.561 2.042 -6.629 1.00 94.69 103 ARG A O 1
ATOM 771 N N . ILE A 1 104 ? 7.604 3.972 -7.029 1.00 95.31 104 ILE A N 1
ATOM 772 C CA . ILE A 1 104 ? 8.681 3.373 -7.824 1.00 95.31 104 ILE A CA 1
ATOM 773 C C . ILE A 1 104 ? 9.732 2.789 -6.875 1.00 95.31 104 ILE A C 1
ATOM 775 O O . ILE A 1 104 ? 10.182 3.466 -5.950 1.00 95.31 104 ILE A O 1
ATOM 779 N N . ILE A 1 105 ? 10.104 1.527 -7.090 1.00 94.44 105 ILE A N 1
ATOM 780 C CA . ILE A 1 105 ? 11.142 0.825 -6.324 1.00 94.44 105 ILE A CA 1
ATOM 781 C C . ILE A 1 105 ? 12.481 0.968 -7.037 1.00 94.44 105 ILE A C 1
ATOM 783 O O . ILE A 1 105 ? 13.463 1.378 -6.424 1.00 94.44 105 ILE A O 1
ATOM 787 N N . ARG A 1 106 ? 12.520 0.632 -8.331 1.00 93.44 106 ARG A N 1
ATOM 788 C CA . ARG A 1 106 ? 13.702 0.819 -9.175 1.00 93.44 106 ARG A CA 1
ATOM 789 C C . ARG A 1 106 ? 13.331 0.954 -10.646 1.00 93.44 106 ARG A C 1
ATOM 791 O O . ARG A 1 106 ? 12.318 0.426 -11.098 1.00 93.44 106 ARG A O 1
ATOM 798 N N . VAL A 1 107 ? 14.213 1.613 -11.385 1.00 93.25 107 VAL A N 1
ATOM 799 C CA . VAL A 1 107 ? 14.218 1.673 -12.847 1.00 93.25 107 VAL A CA 1
ATOM 800 C C . VAL A 1 107 ? 15.531 1.067 -13.328 1.00 93.25 107 VAL A C 1
ATOM 802 O O . VAL A 1 107 ? 16.588 1.413 -12.799 1.00 93.25 107 VAL A O 1
ATOM 805 N N . CYS A 1 108 ? 15.465 0.156 -14.292 1.00 92.12 108 CYS A N 1
ATOM 806 C CA . CYS A 1 108 ? 16.622 -0.495 -14.908 1.00 92.12 108 CYS A CA 1
ATOM 807 C C . CYS A 1 108 ? 16.510 -0.424 -16.430 1.00 92.12 108 CYS A C 1
ATOM 809 O O . CYS A 1 108 ? 15.411 -0.278 -16.964 1.00 92.12 108 CYS A O 1
ATOM 811 N N . ARG A 1 109 ? 17.621 -0.567 -17.152 1.00 87.88 109 ARG A N 1
ATOM 812 C CA . ARG A 1 109 ? 17.550 -0.781 -18.607 1.00 87.88 109 ARG A CA 1
ATOM 813 C C . ARG A 1 109 ? 17.122 -2.222 -18.881 1.00 87.88 109 ARG A C 1
ATOM 815 O O . ARG A 1 109 ? 17.378 -3.107 -18.078 1.00 87.88 109 ARG A O 1
ATOM 822 N N . ARG A 1 110 ? 16.476 -2.497 -20.014 1.00 84.44 110 ARG A N 1
ATOM 823 C CA . ARG A 1 110 ? 16.068 -3.877 -20.342 1.00 84.44 110 ARG A CA 1
ATOM 824 C C . ARG A 1 110 ? 17.239 -4.863 -20.375 1.00 84.44 110 ARG A C 1
ATOM 826 O O . ARG A 1 110 ? 17.097 -5.984 -19.898 1.00 84.44 110 ARG A O 1
ATOM 833 N N . ASP A 1 111 ? 18.372 -4.423 -20.912 1.00 83.06 111 ASP A N 1
ATOM 834 C CA . ASP A 1 111 ? 19.546 -5.271 -21.138 1.00 83.06 111 ASP A CA 1
ATOM 835 C C . ASP A 1 111 ? 20.577 -5.179 -19.999 1.00 83.06 111 ASP A C 1
ATOM 837 O O . ASP A 1 111 ? 21.692 -5.681 -20.124 1.00 83.06 111 ASP A O 1
ATOM 841 N N . SER A 1 112 ? 20.228 -4.515 -18.891 1.00 78.19 112 SER A N 1
ATOM 842 C CA . SER A 1 112 ? 21.103 -4.366 -17.730 1.00 78.19 112 SER A CA 1
ATOM 843 C C . SER A 1 112 ? 20.295 -4.262 -16.442 1.00 78.19 112 SER A C 1
ATOM 845 O O . SER A 1 112 ? 19.417 -3.416 -16.313 1.00 78.19 112 SER A O 1
ATOM 847 N N . ASP A 1 113 ? 20.656 -5.055 -15.436 1.00 78.31 113 ASP A N 1
ATOM 848 C CA . ASP A 1 113 ? 20.114 -4.905 -14.080 1.00 78.31 113 ASP A CA 1
ATOM 849 C C . ASP A 1 113 ? 20.625 -3.642 -13.357 1.00 78.31 113 ASP A C 1
ATOM 851 O O . ASP A 1 113 ? 20.249 -3.386 -12.210 1.00 78.31 113 ASP A O 1
ATOM 855 N N . GLU A 1 114 ? 21.462 -2.832 -14.013 1.00 82.50 114 GLU A N 1
ATOM 856 C CA . GLU A 1 114 ? 21.945 -1.562 -13.484 1.00 82.50 114 GLU A CA 1
ATOM 857 C C . GLU A 1 114 ? 20.790 -0.586 -13.250 1.00 82.50 114 GLU A C 1
ATOM 859 O O . GLU A 1 114 ? 19.932 -0.352 -14.110 1.00 82.50 114 GLU A O 1
ATOM 864 N N . HIS A 1 115 ? 20.772 -0.020 -12.046 1.00 85.12 115 HIS A N 1
ATOM 865 C CA . HIS A 1 115 ? 19.804 0.992 -11.676 1.00 85.12 115 HIS A CA 1
ATOM 866 C C . HIS A 1 115 ? 20.108 2.297 -12.406 1.00 85.12 115 HIS A C 1
ATOM 868 O O . HIS A 1 115 ? 21.235 2.786 -12.369 1.00 85.12 115 HIS A O 1
ATOM 874 N N . VAL A 1 116 ? 19.095 2.877 -13.040 1.00 87.81 116 VAL A N 1
ATOM 875 C CA . VAL A 1 116 ? 19.233 4.151 -13.743 1.00 87.81 116 VAL A CA 1
ATOM 876 C C . VAL A 1 116 ? 18.701 5.273 -12.865 1.00 87.81 116 VAL A C 1
ATOM 878 O O . VAL A 1 116 ? 17.640 5.140 -12.255 1.00 87.81 116 VAL A O 1
ATOM 881 N N . HIS A 1 117 ? 19.425 6.391 -12.828 1.00 88.44 117 HIS A N 1
ATOM 882 C CA . HIS A 1 117 ? 18.929 7.615 -12.213 1.00 88.44 117 HIS A CA 1
ATOM 883 C C . HIS A 1 117 ? 17.673 8.097 -12.936 1.00 88.44 117 HIS A C 1
ATOM 885 O O . HIS A 1 117 ? 17.633 8.146 -14.166 1.00 88.44 117 HIS A O 1
ATOM 891 N N . PHE A 1 118 ? 16.659 8.456 -12.156 1.00 91.19 118 PHE A N 1
ATOM 892 C CA . PHE A 1 118 ? 15.380 8.900 -12.678 1.00 91.19 118 PHE A CA 1
ATOM 893 C C . PHE A 1 118 ? 14.795 10.022 -11.823 1.00 91.19 118 PHE A C 1
ATOM 895 O O . PHE A 1 118 ? 15.059 10.098 -10.620 1.00 91.19 118 PHE A O 1
ATOM 902 N N . ALA A 1 119 ? 13.961 10.856 -12.438 1.00 90.88 119 ALA A N 1
ATOM 903 C CA . ALA A 1 119 ? 13.098 11.804 -11.742 1.00 90.88 119 ALA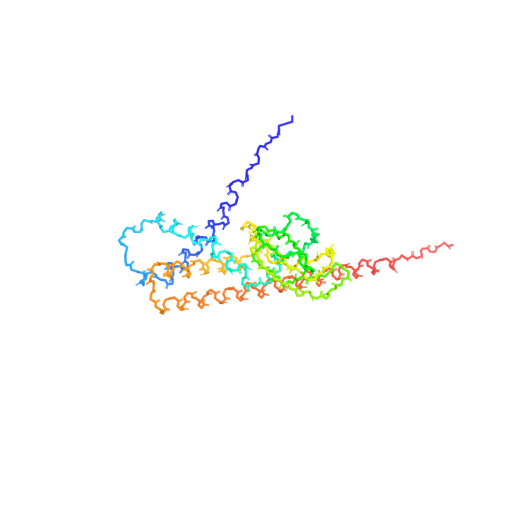 A CA 1
ATOM 904 C C . ALA A 1 119 ? 11.633 11.463 -12.032 1.00 90.88 119 ALA A C 1
ATOM 906 O O . ALA A 1 119 ? 11.290 11.060 -13.141 1.00 90.88 119 ALA A O 1
ATOM 907 N N . ARG A 1 120 ? 10.751 11.589 -11.034 1.00 90.31 120 ARG A N 1
ATOM 908 C CA . ARG A 1 120 ? 9.303 11.402 -11.217 1.00 90.31 120 ARG A CA 1
ATOM 909 C C . ARG A 1 120 ? 8.626 12.765 -11.289 1.00 90.31 120 ARG A C 1
ATOM 911 O O . ARG A 1 120 ? 8.747 13.554 -10.357 1.00 90.31 120 ARG A O 1
ATOM 918 N N . MET A 1 121 ? 7.844 12.990 -12.338 1.00 88.44 121 MET A N 1
ATOM 919 C CA . MET A 1 121 ? 6.974 14.156 -12.487 1.00 88.44 121 MET A CA 1
ATOM 920 C C . MET A 1 121 ? 5.548 13.684 -12.753 1.00 88.44 121 MET A C 1
ATOM 922 O O . MET A 1 121 ? 5.203 13.276 -13.858 1.00 88.44 121 MET A O 1
ATOM 926 N N . GLY A 1 122 ? 4.713 13.688 -11.712 1.00 87.69 122 GLY A N 1
ATOM 927 C CA . GLY A 1 122 ? 3.348 13.168 -11.799 1.00 87.69 122 GLY A CA 1
ATOM 928 C C . GLY A 1 122 ? 3.311 11.704 -12.258 1.00 87.69 122 GLY A C 1
ATOM 929 O O . GLY A 1 122 ? 3.827 10.815 -11.569 1.00 87.69 122 GLY A O 1
ATOM 930 N N . GLN A 1 123 ? 2.690 11.474 -13.419 1.00 90.56 123 GLN A N 1
ATOM 931 C CA . GLN A 1 123 ? 2.566 10.170 -14.085 1.00 90.56 123 GLN A CA 1
ATOM 932 C C . GLN A 1 123 ? 3.702 9.881 -15.081 1.00 90.56 123 GLN A C 1
ATOM 934 O O . GLN A 1 123 ? 3.571 8.998 -15.930 1.00 90.56 123 GLN A O 1
ATOM 939 N N . PHE A 1 124 ? 4.823 10.588 -14.977 1.00 91.50 124 PHE A N 1
ATOM 940 C CA . PHE A 1 124 ? 5.956 10.404 -15.872 1.00 91.50 124 PHE A CA 1
ATOM 941 C C . PHE A 1 124 ? 7.244 10.174 -15.097 1.00 91.50 124 PHE A C 1
ATOM 943 O O . PHE A 1 124 ? 7.442 10.691 -13.993 1.00 91.50 124 PHE A O 1
ATOM 950 N N . VAL A 1 125 ? 8.118 9.379 -15.699 1.00 91.69 125 VAL A N 1
ATOM 951 C CA . VAL A 1 125 ? 9.486 9.156 -15.253 1.00 91.69 125 VAL A CA 1
ATOM 952 C C . VAL A 1 125 ? 10.425 9.676 -16.326 1.00 91.69 125 VAL A C 1
ATOM 954 O O . VAL A 1 125 ? 10.337 9.269 -17.481 1.00 91.69 125 VAL A O 1
ATOM 957 N N . GLU A 1 126 ? 11.312 10.570 -15.919 1.00 90.94 126 GLU A N 1
ATOM 958 C CA . GLU A 1 126 ? 12.411 11.094 -16.715 1.00 90.94 126 GLU A CA 1
ATOM 959 C C . GLU A 1 126 ? 13.638 10.207 -16.525 1.00 90.94 126 GLU A C 1
ATOM 961 O O . GLU A 1 126 ? 14.029 9.922 -15.388 1.00 90.94 126 GLU A O 1
ATOM 966 N N . VAL A 1 127 ? 14.261 9.791 -17.625 1.00 90.12 127 VAL A N 1
ATOM 967 C CA . VAL A 1 127 ? 15.521 9.044 -17.607 1.00 90.12 127 VAL A CA 1
ATOM 968 C C . VAL A 1 127 ? 16.498 9.677 -18.589 1.00 90.12 127 VAL A C 1
ATOM 970 O O . VAL A 1 127 ? 16.167 9.904 -19.752 1.00 90.12 127 VAL A O 1
ATOM 973 N N . ALA A 1 128 ? 17.731 9.912 -18.139 1.00 84.88 128 ALA A N 1
ATOM 974 C CA . ALA A 1 128 ? 18.825 10.351 -19.001 1.00 84.88 128 ALA A CA 1
ATOM 975 C C . ALA A 1 128 ? 19.313 9.186 -19.884 1.00 84.88 128 ALA A C 1
ATOM 977 O O . ALA A 1 128 ? 20.224 8.428 -19.528 1.00 84.88 128 ALA A O 1
ATOM 978 N N . ASP A 1 129 ? 18.669 9.002 -21.034 1.00 76.44 129 ASP A N 1
ATOM 979 C CA . ASP A 1 129 ? 19.023 8.003 -22.038 1.00 76.44 129 ASP A CA 1
ATOM 980 C C . ASP A 1 129 ? 18.628 8.446 -23.463 1.00 76.44 129 ASP A C 1
ATOM 982 O O . ASP A 1 129 ? 18.200 9.574 -23.689 1.00 76.44 129 ASP A O 1
ATOM 986 N N . ARG A 1 130 ? 18.820 7.561 -24.453 1.00 68.50 130 ARG A N 1
ATOM 987 C CA . ARG A 1 130 ? 18.479 7.810 -25.867 1.00 68.50 130 ARG A CA 1
ATOM 988 C C . ARG A 1 130 ? 17.148 7.173 -26.311 1.00 68.50 130 ARG A C 1
ATOM 990 O O . ARG A 1 130 ? 17.005 6.871 -27.492 1.00 68.50 130 ARG A O 1
ATOM 997 N N . GLY A 1 131 ? 16.207 6.928 -25.400 1.00 71.88 131 GLY A N 1
ATOM 998 C CA . GLY A 1 131 ? 14.866 6.422 -25.734 1.00 71.88 131 GLY A CA 1
ATOM 999 C C . GLY A 1 131 ? 14.799 4.903 -25.862 1.00 71.88 131 GLY A C 1
ATOM 1000 O O . GLY A 1 131 ? 14.275 4.377 -26.841 1.00 71.88 131 GLY A O 1
ATOM 1001 N N . GLY A 1 132 ? 15.383 4.190 -24.895 1.00 84.38 132 GLY A N 1
ATOM 1002 C CA . GLY A 1 132 ? 15.405 2.726 -24.862 1.00 84.38 132 GLY A CA 1
ATOM 1003 C C . GLY A 1 132 ? 14.165 2.098 -24.217 1.00 84.38 132 GLY A C 1
ATOM 1004 O O . GLY A 1 132 ? 13.204 2.771 -23.861 1.00 84.38 132 GLY A O 1
ATOM 1005 N N . VAL A 1 133 ? 14.196 0.774 -24.039 1.00 89.94 133 VAL A N 1
ATOM 1006 C CA . VAL A 1 133 ? 13.229 0.083 -23.173 1.00 89.94 133 VAL A CA 1
ATOM 1007 C C . VAL A 1 133 ? 13.783 0.054 -21.753 1.00 89.94 133 VAL A C 1
ATOM 1009 O O . VAL A 1 133 ? 14.895 -0.439 -21.526 1.00 89.94 133 VAL A O 1
ATOM 1012 N N . ILE A 1 134 ? 12.989 0.525 -20.797 1.00 92.06 134 ILE A N 1
ATOM 1013 C CA . ILE A 1 134 ? 13.288 0.421 -19.367 1.00 92.06 134 ILE A CA 1
ATOM 1014 C C . ILE A 1 134 ? 12.408 -0.640 -18.707 1.00 92.06 134 ILE A C 1
ATOM 1016 O O . ILE A 1 134 ? 11.308 -0.941 -19.166 1.00 92.06 134 ILE A O 1
ATOM 1020 N N . ILE A 1 135 ? 12.890 -1.191 -17.601 1.00 94.50 135 ILE A N 1
ATOM 1021 C CA . ILE A 1 135 ? 12.124 -2.019 -16.676 1.00 94.50 135 ILE A CA 1
ATOM 1022 C C . ILE A 1 135 ? 11.824 -1.175 -15.445 1.00 94.50 135 ILE A C 1
ATOM 1024 O O . ILE A 1 135 ? 12.732 -0.781 -14.712 1.00 94.50 135 ILE A O 1
ATOM 1028 N N . LEU A 1 136 ? 10.542 -0.922 -15.220 1.00 94.31 136 LEU A N 1
ATOM 1029 C CA . LEU A 1 136 ? 10.024 -0.283 -14.025 1.00 94.31 136 LEU A CA 1
ATOM 1030 C C . LEU A 1 136 ? 9.602 -1.360 -13.027 1.00 94.31 136 LEU A C 1
ATOM 1032 O O . LEU A 1 136 ? 8.706 -2.153 -13.310 1.00 94.31 136 LEU A O 1
ATOM 1036 N N . GLU A 1 137 ? 10.217 -1.373 -11.850 1.00 95.44 137 GLU A N 1
ATOM 1037 C CA . GLU A 1 137 ? 9.733 -2.124 -10.695 1.00 95.44 137 GLU A CA 1
ATOM 1038 C C . GLU A 1 137 ? 9.097 -1.148 -9.712 1.00 95.44 137 GLU A C 1
ATOM 1040 O O . GLU A 1 137 ? 9.727 -0.174 -9.291 1.00 95.44 137 GLU A O 1
ATOM 1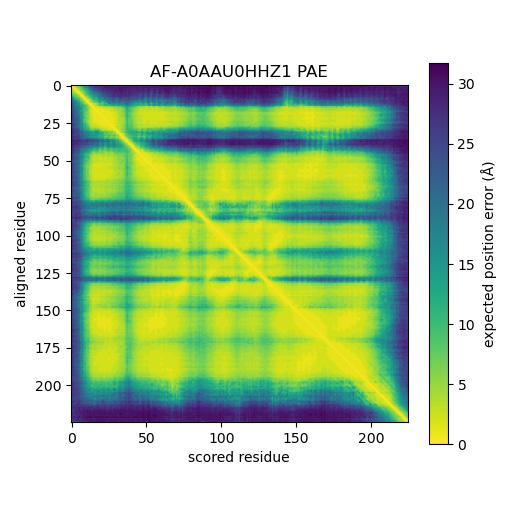045 N N . TYR A 1 138 ? 7.837 -1.383 -9.369 1.00 95.88 138 TYR A N 1
ATOM 1046 C CA . TYR A 1 138 ? 7.028 -0.443 -8.606 1.00 95.88 138 TYR A CA 1
ATOM 1047 C C . TYR A 1 138 ? 6.005 -1.173 -7.735 1.00 95.88 138 TYR A C 1
ATOM 1049 O O . TYR A 1 138 ? 5.676 -2.331 -7.979 1.00 95.88 138 TYR A O 1
ATOM 1057 N N . VAL A 1 139 ? 5.524 -0.492 -6.701 1.00 96.12 139 VAL A N 1
ATOM 1058 C CA . VAL A 1 139 ? 4.374 -0.909 -5.906 1.00 96.12 139 VAL A CA 1
ATOM 1059 C C . VAL A 1 139 ? 3.116 -0.405 -6.586 1.00 96.12 139 VAL A C 1
ATOM 1061 O O . VAL A 1 139 ? 2.944 0.803 -6.781 1.00 96.12 139 VAL A O 1
ATOM 1064 N N . ASP A 1 140 ? 2.257 -1.347 -6.931 1.00 95.88 140 ASP A N 1
ATOM 1065 C CA . ASP A 1 140 ? 0.988 -1.124 -7.589 1.00 95.88 140 ASP A CA 1
ATOM 1066 C C . ASP A 1 140 ? -0.147 -0.998 -6.569 1.00 95.88 140 ASP A C 1
ATOM 1068 O O . ASP A 1 140 ? -0.137 -1.630 -5.508 1.00 95.88 140 ASP A O 1
ATOM 1072 N N . ARG A 1 141 ? -1.153 -0.194 -6.900 1.00 95.00 141 ARG A N 1
ATOM 1073 C CA . ARG A 1 141 ? -2.405 -0.131 -6.156 1.00 95.00 141 ARG A CA 1
ATOM 1074 C C . ARG A 1 141 ? -3.227 -1.360 -6.518 1.00 95.00 141 ARG A C 1
ATOM 1076 O O . ARG A 1 141 ? -3.874 -1.398 -7.561 1.00 95.00 141 ARG A O 1
ATOM 1083 N N . VAL A 1 142 ? -3.167 -2.378 -5.668 1.00 92.81 142 VAL A N 1
ATOM 1084 C CA . VAL A 1 142 ? -3.936 -3.610 -5.863 1.00 92.81 142 VAL A CA 1
ATOM 1085 C C . VAL A 1 142 ? -5.390 -3.425 -5.434 1.00 92.81 142 VAL A C 1
ATOM 1087 O O . VAL A 1 142 ? -5.718 -2.555 -4.632 1.00 92.81 142 VAL A O 1
ATOM 1090 N N . ASP A 1 143 ? -6.273 -4.253 -5.982 1.00 90.19 143 ASP A N 1
ATOM 1091 C CA . ASP A 1 143 ? -7.670 -4.311 -5.562 1.00 90.19 143 ASP A CA 1
ATOM 1092 C C . ASP A 1 143 ? -7.764 -4.830 -4.105 1.00 90.19 143 ASP A C 1
ATOM 1094 O O . ASP A 1 143 ? -7.085 -5.812 -3.769 1.00 90.19 143 ASP A O 1
ATOM 1098 N N . PRO A 1 144 ? -8.589 -4.235 -3.218 1.00 87.44 144 PRO A N 1
ATOM 1099 C CA . PRO A 1 144 ? -8.801 -4.740 -1.859 1.00 87.44 144 PRO A CA 1
ATOM 1100 C C . PRO A 1 144 ? -9.162 -6.234 -1.780 1.00 87.44 144 PRO A C 1
ATOM 1102 O O . PRO A 1 144 ? -8.796 -6.892 -0.805 1.00 87.44 144 PRO A O 1
ATOM 1105 N N . GLN A 1 145 ? -9.821 -6.796 -2.796 1.00 84.19 145 GLN A N 1
ATOM 1106 C CA . GLN A 1 145 ? -10.121 -8.228 -2.911 1.00 84.19 145 GLN A CA 1
ATOM 1107 C C . GLN A 1 145 ? -8.884 -9.095 -3.085 1.00 84.19 145 GLN A C 1
ATOM 1109 O O . GLN A 1 145 ? -8.816 -10.202 -2.542 1.00 84.19 145 GLN A O 1
ATOM 1114 N N . ALA A 1 146 ? -7.867 -8.601 -3.790 1.00 85.19 146 ALA A N 1
ATOM 1115 C CA . ALA A 1 146 ? -6.613 -9.330 -3.944 1.00 85.19 146 ALA A CA 1
ATOM 1116 C C . ALA A 1 146 ? -5.933 -9.580 -2.581 1.00 85.19 146 ALA A C 1
ATOM 1118 O O . ALA A 1 146 ? -5.136 -10.510 -2.440 1.00 85.19 146 ALA A O 1
ATOM 1119 N N . LEU A 1 147 ? -6.304 -8.810 -1.547 1.00 82.81 147 LEU A N 1
ATOM 1120 C CA . LEU A 1 147 ? -5.793 -8.940 -0.184 1.00 82.81 147 LEU A CA 1
ATOM 1121 C C . LEU A 1 147 ? -6.514 -9.991 0.675 1.00 82.81 147 LEU A C 1
ATOM 1123 O O . LEU A 1 147 ? -6.152 -10.151 1.843 1.00 82.81 147 LEU A O 1
ATOM 1127 N N . ILE A 1 148 ? -7.489 -10.749 0.150 1.00 81.38 148 ILE A N 1
ATOM 1128 C CA . ILE A 1 148 ? -8.140 -11.844 0.903 1.00 81.38 148 ILE A CA 1
ATOM 1129 C C . ILE A 1 148 ? -7.098 -12.836 1.452 1.00 81.38 148 ILE A C 1
ATOM 1131 O O . ILE A 1 148 ? -7.196 -13.277 2.597 1.00 81.38 148 ILE A O 1
ATOM 1135 N N . GLY A 1 149 ? -6.060 -13.141 0.667 1.00 81.00 149 GLY A N 1
ATOM 1136 C CA . GLY A 1 149 ? -4.955 -14.016 1.076 1.00 81.00 149 GLY A CA 1
ATOM 1137 C C . GLY A 1 149 ? -3.917 -13.364 2.001 1.00 81.00 149 GLY A C 1
ATOM 1138 O O . GLY A 1 149 ? -2.9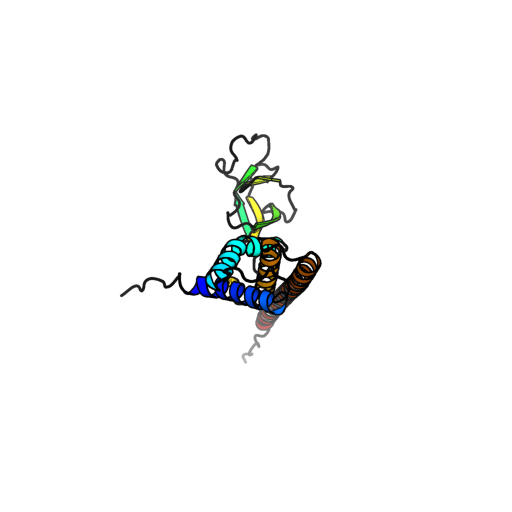91 -14.047 2.438 1.00 81.00 149 GLY A O 1
ATOM 1139 N N . ALA A 1 150 ? -4.056 -12.070 2.305 1.00 86.19 150 ALA A N 1
ATOM 1140 C CA . ALA A 1 150 ? -3.106 -11.268 3.075 1.00 86.19 150 ALA A CA 1
ATOM 1141 C C . ALA A 1 150 ? -3.775 -10.635 4.318 1.00 86.19 150 ALA A C 1
ATOM 1143 O O . ALA A 1 150 ? -3.819 -9.409 4.457 1.00 86.19 150 ALA A O 1
ATOM 1144 N N . PRO A 1 151 ? -4.292 -11.444 5.268 1.00 89.38 151 PRO A N 1
ATOM 1145 C CA . PRO A 1 151 ? -5.065 -10.940 6.406 1.00 89.38 151 PRO A CA 1
ATOM 1146 C C . PRO A 1 151 ? -4.282 -9.962 7.291 1.00 89.38 151 PRO A C 1
ATOM 1148 O O . PRO A 1 151 ? -4.871 -9.019 7.811 1.00 89.38 151 PRO A O 1
ATOM 1151 N N . LEU A 1 152 ? -2.964 -10.146 7.425 1.00 92.38 152 LEU A N 1
ATOM 1152 C CA . LEU A 1 152 ? -2.106 -9.243 8.197 1.00 92.38 152 LEU A CA 1
ATOM 1153 C C . LEU A 1 152 ? -1.921 -7.886 7.504 1.00 92.38 152 LEU A C 1
ATOM 1155 O O . LEU A 1 152 ? -1.931 -6.862 8.175 1.00 92.38 152 LEU A O 1
ATOM 1159 N N . LEU A 1 153 ? -1.827 -7.849 6.170 1.00 93.00 153 LEU A N 1
ATOM 1160 C CA . LEU A 1 153 ? -1.773 -6.582 5.434 1.00 93.00 153 LEU A CA 1
ATOM 1161 C C . LEU A 1 153 ? -3.099 -5.821 5.563 1.00 93.00 153 LEU A C 1
ATOM 1163 O O . LEU A 1 153 ? -3.100 -4.623 5.835 1.00 93.00 153 LEU A O 1
ATOM 1167 N N . ARG A 1 154 ? -4.242 -6.519 5.494 1.00 93.06 154 ARG A N 1
ATOM 1168 C CA . ARG A 1 154 ? -5.548 -5.902 5.794 1.00 93.06 154 ARG A CA 1
ATOM 1169 C C . ARG A 1 154 ? -5.618 -5.358 7.222 1.00 93.06 154 ARG A C 1
ATOM 1171 O O . ARG A 1 154 ? -6.212 -4.303 7.433 1.00 93.06 154 ARG A O 1
ATOM 1178 N N . SER A 1 155 ? -5.031 -6.062 8.190 1.00 93.88 155 SER A N 1
ATOM 1179 C CA . SER A 1 155 ? -4.938 -5.609 9.585 1.00 93.88 155 SER A CA 1
ATOM 1180 C C . SER A 1 155 ? -4.130 -4.313 9.699 1.00 93.88 155 SER A C 1
ATOM 1182 O O . SER A 1 155 ? -4.619 -3.339 10.267 1.00 93.88 155 SER A O 1
ATOM 1184 N N . ALA A 1 156 ? -2.966 -4.238 9.044 1.00 96.44 156 ALA A N 1
ATOM 1185 C CA . ALA A 1 156 ? -2.152 -3.023 8.984 1.00 96.44 156 ALA A CA 1
ATOM 1186 C C . ALA A 1 156 ? -2.906 -1.834 8.359 1.00 96.44 156 ALA A C 1
ATOM 1188 O O . ALA A 1 156 ? -2.887 -0.733 8.910 1.00 96.44 156 ALA A O 1
ATOM 1189 N N . ILE A 1 157 ? -3.636 -2.059 7.259 1.00 96.56 157 ILE A N 1
ATOM 1190 C CA . ILE A 1 157 ? -4.492 -1.034 6.634 1.00 96.56 157 ILE A CA 1
ATOM 1191 C C . ILE A 1 157 ? -5.600 -0.586 7.597 1.00 96.56 157 ILE A C 1
ATOM 1193 O O . ILE A 1 157 ? -5.857 0.609 7.736 1.00 96.56 157 ILE A O 1
ATOM 1197 N N . SER A 1 158 ? -6.229 -1.528 8.302 1.00 95.56 158 SER A N 1
ATOM 1198 C CA . SER A 1 158 ? -7.280 -1.233 9.286 1.00 95.56 158 SER A CA 1
ATOM 1199 C C . SER A 1 158 ? -6.738 -0.382 10.442 1.00 95.56 158 SER A C 1
ATOM 1201 O O . SER A 1 158 ? -7.356 0.611 10.823 1.00 95.56 158 SER A O 1
ATOM 1203 N N . ALA A 1 159 ? -5.553 -0.719 10.958 1.00 96.44 159 ALA A N 1
ATOM 1204 C CA . ALA A 1 159 ? -4.875 0.043 12.004 1.00 96.44 159 ALA A CA 1
ATOM 1205 C C . ALA A 1 159 ? -4.478 1.448 11.525 1.00 96.44 159 ALA A C 1
ATOM 1207 O O . ALA A 1 159 ? -4.671 2.428 12.250 1.00 96.44 159 ALA A O 1
ATOM 1208 N N . ARG A 1 160 ? -4.005 1.580 10.277 1.00 97.44 160 ARG A N 1
ATOM 1209 C CA . ARG A 1 160 ? -3.703 2.887 9.681 1.00 97.44 160 ARG A CA 1
ATOM 1210 C C . ARG A 1 160 ? -4.949 3.754 9.544 1.00 97.44 160 ARG A C 1
ATOM 1212 O O . ARG A 1 160 ? -4.920 4.936 9.888 1.00 97.44 160 ARG A O 1
ATOM 1219 N N . LEU A 1 161 ? -6.044 3.166 9.072 1.00 96.19 161 LEU A N 1
ATOM 1220 C CA . LEU A 1 161 ? -7.330 3.837 8.940 1.00 96.19 161 LEU A CA 1
ATOM 1221 C C . LEU A 1 161 ? -7.853 4.312 10.304 1.00 96.19 161 LEU A C 1
ATOM 1223 O O . LEU A 1 161 ? -8.260 5.467 10.437 1.00 96.19 161 LEU A O 1
ATOM 1227 N N . ALA A 1 162 ? -7.760 3.464 11.331 1.00 92.81 162 ALA A N 1
ATOM 1228 C CA . ALA A 1 162 ? -8.114 3.815 12.703 1.00 92.81 162 ALA A CA 1
ATOM 1229 C C . ALA A 1 162 ? -7.270 4.985 13.243 1.00 92.81 162 ALA A C 1
ATOM 1231 O O . ALA A 1 162 ? -7.811 5.925 13.829 1.00 92.81 162 ALA A O 1
ATOM 1232 N N . PHE A 1 163 ? -5.960 4.988 12.983 1.00 94.62 163 PHE A N 1
ATOM 1233 C CA . PHE A 1 163 ? -5.082 6.106 13.333 1.00 94.62 163 PHE A CA 1
ATOM 1234 C C . PHE A 1 163 ? -5.467 7.413 12.616 1.00 94.62 163 PHE A C 1
ATOM 1236 O O . PHE A 1 163 ? -5.571 8.461 13.262 1.00 94.62 163 PHE A O 1
ATOM 1243 N N . ARG A 1 164 ? -5.723 7.377 11.297 1.00 94.19 164 ARG A N 1
ATOM 1244 C CA . ARG A 1 164 ? -6.172 8.571 10.550 1.00 94.19 164 ARG A CA 1
ATOM 1245 C C . ARG A 1 164 ? -7.487 9.100 11.100 1.00 94.19 164 ARG A C 1
ATOM 1247 O O . ARG A 1 164 ? -7.628 10.309 11.265 1.00 94.19 164 ARG A O 1
ATOM 1254 N N . TYR A 1 165 ? -8.414 8.208 11.435 1.00 91.44 165 TYR A N 1
ATOM 1255 C CA . TYR A 1 165 ? -9.680 8.583 12.047 1.00 91.44 165 TYR A CA 1
ATOM 1256 C C . TYR A 1 165 ? -9.486 9.255 13.413 1.00 91.44 165 TYR A C 1
ATOM 1258 O O . TYR A 1 165 ? -10.046 10.324 13.653 1.00 91.44 165 TYR A O 1
ATOM 1266 N N . ALA A 1 166 ? -8.637 8.695 14.281 1.00 89.19 166 ALA A N 1
ATOM 1267 C CA . ALA A 1 166 ? -8.308 9.296 15.575 1.00 89.19 166 ALA A CA 1
ATOM 1268 C C . ALA A 1 166 ? -7.745 10.719 15.413 1.00 89.19 166 ALA A C 1
ATOM 1270 O O . ALA A 1 166 ? -8.158 11.645 16.112 1.00 89.19 166 ALA A O 1
ATOM 1271 N N . ARG A 1 167 ? -6.855 10.928 14.433 1.00 90.12 167 ARG A N 1
ATOM 1272 C CA . ARG A 1 167 ? -6.340 12.262 14.093 1.00 90.12 167 ARG A CA 1
ATOM 1273 C C . ARG A 1 167 ? -7.438 13.185 13.557 1.00 90.12 167 ARG A C 1
ATOM 1275 O O . ARG A 1 167 ? -7.501 14.338 13.973 1.00 90.12 167 ARG A O 1
ATOM 1282 N N . PHE A 1 168 ? -8.290 12.689 12.663 1.00 89.44 168 PHE A N 1
ATOM 1283 C CA . PHE A 1 168 ? -9.396 13.443 12.072 1.00 89.44 168 PHE A CA 1
ATOM 1284 C C . PHE A 1 168 ? -10.401 13.927 13.126 1.00 89.44 168 PHE A C 1
ATOM 1286 O O . PHE A 1 168 ? -10.863 15.062 13.058 1.00 89.44 168 PHE A O 1
ATOM 1293 N N . LYS A 1 169 ? -10.689 13.105 14.140 1.00 87.19 169 LYS A N 1
ATOM 1294 C CA . LYS A 1 169 ? -11.575 13.458 15.261 1.00 87.19 169 LYS A CA 1
ATOM 1295 C C . LYS A 1 169 ? -10.890 14.233 16.388 1.00 87.19 169 LYS A C 1
ATOM 1297 O O . LYS A 1 169 ? -11.526 14.514 17.398 1.00 87.19 169 LYS A O 1
ATOM 1302 N N . GLY A 1 170 ? -9.620 14.600 16.223 1.00 84.94 170 GLY A N 1
ATOM 1303 C CA . GLY A 1 170 ? -8.907 15.413 17.203 1.00 84.94 170 GLY A CA 1
ATOM 1304 C C . GLY A 1 170 ? -8.584 14.678 18.505 1.00 84.94 170 GLY A C 1
ATOM 1305 O O . GLY A 1 170 ? -8.502 15.325 19.546 1.00 84.94 170 GLY A O 1
ATOM 1306 N N . ALA A 1 171 ? -8.382 13.355 18.461 1.00 85.88 171 ALA A N 1
ATOM 1307 C CA . ALA A 1 171 ? -7.915 12.587 19.616 1.00 85.88 171 ALA A CA 1
ATOM 1308 C C . ALA A 1 171 ? -6.624 13.190 20.195 1.00 85.88 171 ALA A C 1
ATOM 1310 O O . ALA A 1 171 ? -5.810 13.754 19.450 1.00 85.88 171 ALA A O 1
ATOM 1311 N N . GLY A 1 172 ? -6.430 13.063 21.509 1.00 87.31 172 GLY A N 1
ATOM 1312 C CA . GLY A 1 172 ? -5.259 13.579 22.215 1.00 87.31 172 GLY A CA 1
ATOM 1313 C C . GLY A 1 172 ? -3.937 12.992 21.708 1.00 87.31 172 GLY A C 1
ATOM 1314 O O . GLY A 1 172 ? -3.898 12.007 20.969 1.00 87.31 172 GLY A O 1
ATOM 1315 N N . ALA A 1 173 ? -2.817 13.631 22.063 1.00 90.06 173 ALA A N 1
ATOM 1316 C CA . ALA A 1 173 ? -1.496 13.199 21.595 1.00 90.06 173 ALA A CA 1
ATOM 1317 C C . ALA A 1 173 ? -1.195 11.747 22.001 1.00 90.06 173 ALA A C 1
ATOM 1319 O O . ALA A 1 173 ? -0.803 10.949 21.159 1.00 90.06 173 ALA A O 1
ATOM 1320 N N . ARG A 1 174 ? -1.494 11.389 23.255 1.00 89.69 174 ARG A N 1
ATOM 1321 C CA . ARG A 1 174 ? -1.278 10.045 23.800 1.00 89.69 174 ARG A CA 1
ATOM 1322 C C . ARG A 1 174 ? -2.055 8.973 23.034 1.00 89.69 174 ARG A C 1
ATOM 1324 O O . ARG A 1 174 ? -1.520 7.907 22.749 1.00 89.69 174 ARG A O 1
ATOM 1331 N N . GLU A 1 175 ? -3.308 9.250 22.702 1.00 88.25 175 GLU A N 1
ATOM 1332 C CA . GLU A 1 175 ? -4.184 8.351 21.953 1.00 88.25 175 GLU A CA 1
ATOM 1333 C C . GLU A 1 175 ? -3.692 8.167 20.518 1.00 88.25 175 GLU A C 1
ATOM 1335 O O . GLU A 1 175 ? -3.659 7.048 20.006 1.00 88.25 175 GLU A O 1
ATOM 1340 N N . ARG A 1 176 ? -3.261 9.258 19.874 1.00 89.75 176 ARG A N 1
ATOM 1341 C CA . ARG A 1 176 ? -2.666 9.197 18.536 1.00 89.75 176 ARG A CA 1
ATOM 1342 C C . ARG A 1 176 ? -1.365 8.403 18.538 1.00 89.75 176 ARG A C 1
ATOM 1344 O O . ARG A 1 176 ? -1.192 7.576 17.650 1.00 89.75 176 ARG A O 1
ATOM 1351 N N . ASP A 1 177 ? -0.501 8.603 19.530 1.00 92.62 177 ASP A N 1
ATOM 1352 C CA . ASP A 1 177 ? 0.765 7.873 19.657 1.00 92.62 177 ASP A CA 1
ATOM 1353 C C . ASP A 1 177 ? 0.514 6.377 19.880 1.00 92.62 177 ASP A C 1
ATOM 1355 O O . ASP A 1 177 ? 1.135 5.535 19.233 1.00 92.62 177 ASP A O 1
ATOM 1359 N N . LYS A 1 178 ? -0.467 6.033 20.725 1.00 92.62 178 LYS A N 1
ATOM 1360 C CA . LYS A 1 178 ? -0.910 4.649 20.938 1.00 92.62 178 LYS A CA 1
ATOM 1361 C C . LYS A 1 178 ? -1.414 4.011 19.641 1.00 92.62 178 LYS A C 1
ATOM 1363 O O . LYS A 1 178 ? -0.981 2.918 19.288 1.00 92.62 178 LYS A O 1
ATOM 1368 N N . MET A 1 179 ? -2.299 4.693 18.914 1.00 92.69 179 MET A N 1
ATOM 1369 C CA . MET A 1 179 ? -2.830 4.194 17.641 1.00 92.69 179 MET A CA 1
ATOM 1370 C C . MET A 1 179 ? -1.751 4.056 16.568 1.00 92.69 179 MET A C 1
ATOM 1372 O O . MET A 1 179 ? -1.776 3.110 15.782 1.00 92.69 179 MET A O 1
ATOM 1376 N N . TYR A 1 180 ? -0.798 4.985 16.540 1.00 95.00 180 TYR A N 1
ATOM 1377 C CA . TYR A 1 180 ? 0.331 4.923 15.627 1.00 95.00 180 TYR A CA 1
ATOM 1378 C C . TYR A 1 180 ? 1.240 3.726 15.940 1.00 95.00 180 TYR A C 1
ATOM 1380 O O . TYR A 1 180 ? 1.603 2.996 15.024 1.00 95.00 180 TYR A O 1
ATOM 1388 N N . ALA A 1 181 ? 1.515 3.450 17.219 1.00 95.81 181 ALA A N 1
ATOM 1389 C CA . ALA A 1 181 ? 2.296 2.283 17.633 1.00 95.81 18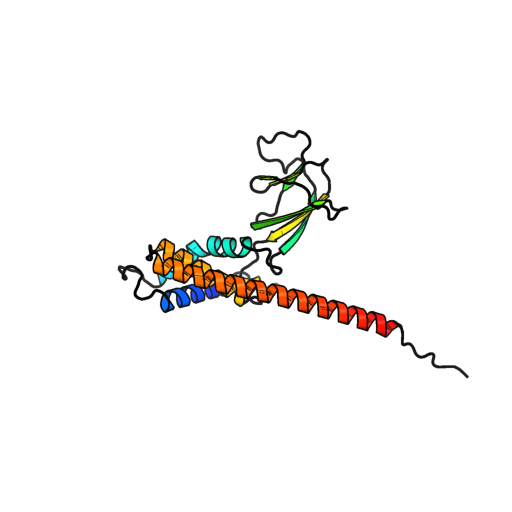1 ALA A CA 1
ATOM 1390 C C . ALA A 1 181 ? 1.628 0.948 17.249 1.00 95.81 181 ALA A C 1
ATOM 1392 O O . ALA A 1 181 ? 2.308 0.024 16.806 1.00 95.81 181 ALA A O 1
ATOM 1393 N N . ILE A 1 182 ? 0.296 0.848 17.369 1.00 95.88 182 ILE A N 1
ATOM 1394 C CA . ILE A 1 182 ? -0.465 -0.326 16.898 1.00 95.88 182 ILE A CA 1
ATOM 1395 C C . ILE A 1 182 ? -0.292 -0.498 15.385 1.00 95.88 182 ILE A C 1
ATOM 1397 O O . ILE A 1 182 ? -0.023 -1.602 14.911 1.00 95.88 182 ILE A O 1
ATOM 1401 N N . TYR A 1 183 ? -0.418 0.594 14.626 1.00 96.62 183 TYR A N 1
ATOM 1402 C CA . TYR A 1 183 ? -0.199 0.578 13.182 1.00 96.62 183 TYR A CA 1
ATOM 1403 C C . TYR A 1 183 ? 1.218 0.105 12.816 1.00 96.62 183 TYR A C 1
ATOM 1405 O O . TYR A 1 183 ? 1.352 -0.789 11.980 1.00 96.62 183 TYR A O 1
ATOM 1413 N N . GLU A 1 184 ? 2.260 0.642 13.456 1.00 97.38 184 GLU A N 1
ATOM 1414 C CA . GLU A 1 184 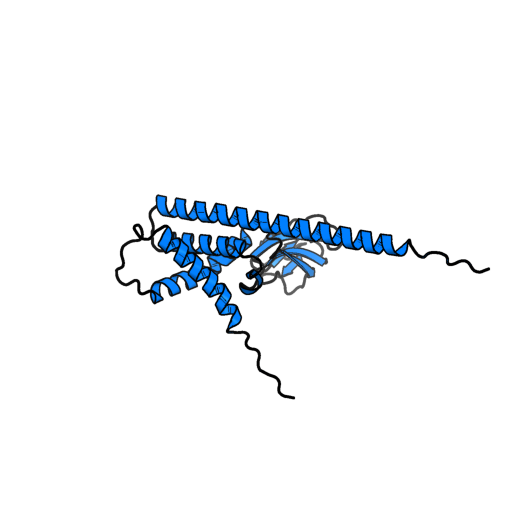? 3.646 0.250 13.174 1.00 97.38 184 GLU A CA 1
ATOM 1415 C C . GLU A 1 184 ? 3.904 -1.240 13.453 1.00 97.38 184 GLU A C 1
ATOM 1417 O O . GLU A 1 184 ? 4.602 -1.905 12.677 1.00 97.38 184 GLU A O 1
ATOM 1422 N N . ASP A 1 185 ? 3.329 -1.794 14.527 1.00 97.19 185 ASP A N 1
ATOM 1423 C CA . ASP A 1 185 ? 3.470 -3.220 14.832 1.00 97.19 185 ASP A CA 1
ATOM 1424 C C . ASP A 1 185 ? 2.775 -4.110 13.792 1.00 97.19 185 ASP A C 1
ATOM 1426 O O . ASP A 1 185 ? 3.379 -5.063 13.284 1.00 97.19 185 ASP A O 1
ATOM 1430 N N . GLU A 1 186 ? 1.534 -3.782 13.429 1.00 96.38 186 GLU A N 1
ATOM 1431 C CA . GLU A 1 186 ? 0.760 -4.533 12.437 1.00 96.38 186 GLU A CA 1
ATOM 1432 C C . GLU A 1 186 ? 1.408 -4.467 11.045 1.00 96.38 186 GLU A C 1
ATOM 1434 O O . GLU A 1 186 ? 1.558 -5.501 10.387 1.00 96.38 186 GLU A O 1
ATOM 1439 N N . GLU A 1 187 ? 1.889 -3.294 10.617 1.00 96.75 187 GLU A N 1
ATOM 1440 C CA . GLU A 1 187 ? 2.618 -3.126 9.352 1.00 96.75 187 GLU A CA 1
ATOM 1441 C C . GLU A 1 187 ? 3.884 -3.994 9.322 1.00 96.75 187 GLU A C 1
ATOM 1443 O O . GLU A 1 187 ? 4.138 -4.737 8.366 1.00 96.75 187 GLU A O 1
ATOM 1448 N N . ARG A 1 188 ? 4.675 -3.954 10.400 1.00 96.62 188 ARG A N 1
ATOM 1449 C CA . ARG A 1 188 ? 5.898 -4.751 10.528 1.00 96.62 188 ARG A CA 1
ATOM 1450 C C . ARG A 1 188 ? 5.595 -6.249 10.472 1.00 96.62 188 ARG A C 1
ATOM 1452 O O . ARG A 1 188 ? 6.291 -6.981 9.763 1.00 96.62 188 ARG A O 1
ATOM 1459 N N . ARG A 1 189 ? 4.575 -6.719 11.197 1.00 96.00 189 ARG A N 1
ATOM 1460 C CA . ARG A 1 189 ? 4.162 -8.133 11.214 1.00 96.00 189 ARG A CA 1
ATOM 1461 C C . ARG A 1 189 ? 3.664 -8.593 9.849 1.00 96.00 189 ARG A C 1
ATOM 1463 O O . ARG A 1 189 ? 4.065 -9.668 9.398 1.00 96.00 189 ARG A O 1
ATOM 1470 N N . ALA A 1 190 ? 2.855 -7.777 9.177 1.00 95.88 190 ALA A N 1
ATOM 1471 C CA . ALA A 1 190 ? 2.381 -8.047 7.827 1.00 95.88 190 ALA A CA 1
ATOM 1472 C C . ALA A 1 190 ? 3.544 -8.209 6.844 1.00 95.88 190 ALA A C 1
ATOM 1474 O O . ALA A 1 190 ? 3.620 -9.209 6.127 1.00 95.88 190 ALA A O 1
ATOM 1475 N N . PHE A 1 191 ? 4.498 -7.276 6.870 1.00 94.50 191 PHE A N 1
ATOM 1476 C CA . PHE A 1 191 ? 5.637 -7.305 5.958 1.00 94.50 191 PHE A CA 1
ATOM 1477 C C . PHE A 1 191 ? 6.520 -8.540 6.178 1.00 94.50 191 PHE A C 1
ATOM 1479 O O . PHE A 1 191 ? 6.874 -9.240 5.228 1.00 94.50 191 PHE A O 1
ATOM 1486 N N . MET A 1 192 ? 6.829 -8.866 7.438 1.00 94.31 192 MET A N 1
ATOM 1487 C CA . MET A 1 192 ? 7.613 -10.060 7.776 1.00 94.31 192 MET A CA 1
ATOM 1488 C C . MET A 1 192 ? 6.931 -11.352 7.312 1.00 94.31 192 MET A C 1
ATOM 1490 O O . MET A 1 192 ? 7.601 -12.273 6.829 1.00 94.31 192 MET A O 1
ATOM 1494 N N . ALA A 1 193 ? 5.604 -11.426 7.427 1.00 93.06 193 ALA A N 1
ATOM 1495 C CA . ALA A 1 193 ? 4.839 -12.572 6.962 1.00 93.06 193 ALA A CA 1
ATOM 1496 C C . ALA A 1 193 ? 4.897 -12.724 5.434 1.00 93.06 193 ALA A C 1
ATOM 1498 O O . ALA A 1 193 ? 5.143 -13.831 4.951 1.00 93.06 193 ALA A O 1
ATOM 1499 N N . GLU A 1 194 ? 4.745 -11.642 4.665 1.00 90.56 194 GLU A N 1
ATOM 1500 C CA . GLU A 1 194 ? 4.825 -11.705 3.198 1.00 90.56 194 GLU A CA 1
ATOM 1501 C C . GLU A 1 194 ? 6.212 -12.112 2.696 1.00 90.56 194 GLU A C 1
ATOM 1503 O O . GLU A 1 194 ? 6.332 -12.967 1.809 1.00 90.56 194 GLU A O 1
ATOM 1508 N N . VAL A 1 195 ? 7.272 -11.551 3.284 1.00 90.25 195 VAL A N 1
ATOM 1509 C CA . VAL A 1 195 ? 8.653 -11.918 2.940 1.00 90.25 195 VAL A CA 1
ATOM 1510 C C . VAL A 1 195 ? 8.896 -13.402 3.224 1.00 90.25 195 VAL A C 1
ATOM 1512 O O . VAL A 1 195 ? 9.449 -14.120 2.382 1.00 90.25 195 VAL A O 1
ATOM 1515 N N . SER A 1 196 ? 8.421 -13.898 4.368 1.00 88.31 196 SER A N 1
ATOM 1516 C CA . SER A 1 196 ? 8.538 -15.312 4.744 1.00 88.31 196 SER A CA 1
ATOM 1517 C C . SER A 1 196 ? 7.773 -16.231 3.785 1.00 88.31 196 SER A C 1
ATOM 1519 O O . SER A 1 196 ? 8.316 -17.233 3.315 1.00 88.31 196 SER A O 1
ATOM 1521 N N . GLN A 1 197 ? 6.535 -15.878 3.426 1.00 83.94 19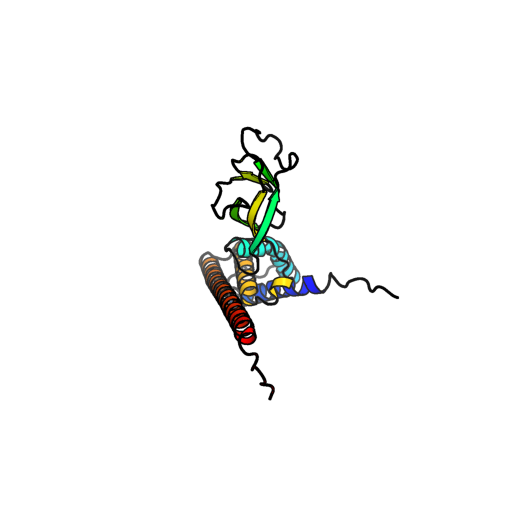7 GLN A N 1
ATOM 1522 C CA . GLN A 1 197 ? 5.723 -16.646 2.476 1.00 83.94 197 GLN A CA 1
ATOM 1523 C C . GLN A 1 197 ? 6.344 -16.672 1.075 1.00 83.94 197 GLN A C 1
ATOM 1525 O O . GLN A 1 197 ? 6.388 -17.724 0.432 1.00 83.94 197 GLN A O 1
ATOM 1530 N N . THR A 1 198 ? 6.863 -15.537 0.610 1.00 80.50 198 THR A N 1
ATOM 1531 C CA . THR A 1 198 ? 7.539 -15.423 -0.689 1.00 80.50 198 THR A CA 1
ATOM 1532 C C . THR A 1 198 ? 8.793 -16.294 -0.727 1.00 80.50 198 THR A C 1
ATOM 1534 O O . THR A 1 198 ? 9.012 -17.033 -1.690 1.00 80.50 198 THR A O 1
ATOM 1537 N N . SER A 1 199 ? 9.577 -16.277 0.352 1.00 75.75 199 SER A N 1
ATOM 1538 C CA . SER A 1 199 ? 10.779 -17.104 0.498 1.00 75.75 199 SER A CA 1
ATOM 1539 C C . SER A 1 199 ? 10.439 -18.597 0.494 1.00 75.75 199 SER A C 1
ATOM 1541 O O . SER A 1 199 ? 11.043 -19.373 -0.247 1.00 75.75 199 SER A O 1
ATOM 1543 N N . ALA A 1 200 ? 9.400 -18.999 1.234 1.00 74.31 200 ALA A N 1
ATOM 1544 C CA . ALA A 1 200 ? 8.919 -20.378 1.255 1.00 74.31 200 ALA A CA 1
ATOM 1545 C C . ALA A 1 200 ? 8.417 -20.852 -0.122 1.00 74.31 200 ALA A C 1
ATOM 1547 O O . ALA A 1 200 ? 8.702 -21.980 -0.530 1.00 74.31 200 ALA A O 1
ATOM 1548 N N . ARG A 1 201 ? 7.704 -19.999 -0.872 1.00 74.56 201 ARG A N 1
ATOM 1549 C CA . ARG A 1 201 ? 7.259 -20.304 -2.245 1.00 74.56 201 ARG A CA 1
ATOM 1550 C C . ARG A 1 201 ? 8.442 -20.495 -3.196 1.00 74.56 201 ARG A C 1
ATOM 1552 O O . ARG A 1 201 ? 8.441 -21.457 -3.963 1.00 74.56 201 ARG A O 1
ATOM 1559 N N . ARG A 1 202 ? 9.466 -19.635 -3.118 1.00 71.38 202 ARG A N 1
ATOM 1560 C CA . ARG A 1 202 ? 10.701 -19.780 -3.913 1.00 71.38 202 ARG A CA 1
ATOM 1561 C C . ARG A 1 202 ? 11.429 -21.087 -3.595 1.00 71.38 202 ARG A C 1
ATOM 1563 O O . ARG A 1 202 ? 11.756 -21.826 -4.518 1.00 71.38 202 ARG A O 1
ATOM 1570 N N . ALA A 1 203 ? 11.598 -21.417 -2.314 1.00 65.88 203 ALA A N 1
ATOM 1571 C CA . ALA A 1 203 ? 12.241 -22.661 -1.889 1.00 65.88 203 ALA A CA 1
ATOM 1572 C C . ALA A 1 203 ? 11.489 -23.911 -2.382 1.00 65.88 203 ALA A C 1
ATOM 1574 O O . ALA A 1 203 ? 12.100 -24.851 -2.888 1.00 65.88 203 ALA A O 1
ATOM 1575 N N . ARG A 1 204 ? 10.149 -23.909 -2.304 1.00 67.56 204 ARG A N 1
ATOM 1576 C CA . ARG A 1 204 ? 9.318 -25.001 -2.843 1.00 67.56 204 ARG A CA 1
ATOM 1577 C C . ARG A 1 204 ? 9.469 -25.138 -4.356 1.00 67.56 204 ARG A C 1
ATOM 1579 O O . ARG A 1 204 ? 9.610 -26.255 -4.840 1.00 67.56 204 ARG A O 1
ATOM 1586 N N . ARG A 1 205 ? 9.480 -24.023 -5.094 1.00 68.00 205 ARG A N 1
ATOM 1587 C CA . ARG A 1 205 ? 9.674 -24.033 -6.550 1.00 68.00 205 ARG A CA 1
ATOM 1588 C C . ARG A 1 205 ? 11.050 -24.582 -6.941 1.00 68.00 205 ARG A C 1
ATOM 1590 O O . ARG A 1 205 ? 11.108 -25.385 -7.863 1.00 68.00 205 ARG A O 1
ATOM 1597 N N . SER A 1 206 ? 12.115 -24.214 -6.223 1.00 66.50 206 SER A N 1
ATOM 1598 C CA . SER A 1 206 ? 13.461 -24.779 -6.439 1.00 66.50 206 SER A CA 1
ATOM 1599 C C . SER A 1 206 ? 13.462 -26.294 -6.261 1.00 66.50 206 SER A C 1
ATOM 1601 O O . SER A 1 206 ? 13.874 -27.023 -7.155 1.00 66.50 206 SER A O 1
ATOM 1603 N N . ARG A 1 207 ? 12.881 -26.781 -5.156 1.00 64.06 207 ARG A N 1
ATOM 1604 C CA . ARG A 1 207 ? 12.813 -28.216 -4.862 1.00 64.06 207 ARG A CA 1
ATOM 1605 C C . ARG A 1 207 ? 12.011 -28.998 -5.908 1.00 64.06 207 ARG A C 1
ATOM 1607 O O . ARG A 1 207 ? 12.378 -30.117 -6.239 1.00 64.06 207 ARG A O 1
ATOM 1614 N N . VAL A 1 208 ? 10.923 -28.433 -6.437 1.00 68.44 208 VAL A N 1
ATOM 1615 C CA . VAL A 1 208 ? 10.151 -29.075 -7.518 1.00 68.44 208 VAL A CA 1
ATOM 1616 C C . VAL A 1 208 ? 10.980 -29.173 -8.800 1.00 68.44 208 VAL A C 1
ATOM 1618 O O . VAL A 1 208 ? 10.988 -30.228 -9.424 1.00 68.44 208 VAL A O 1
ATOM 1621 N N . LEU A 1 209 ? 11.715 -28.118 -9.164 1.00 66.81 209 LEU A N 1
ATOM 1622 C CA . LEU A 1 209 ? 12.599 -28.138 -10.334 1.00 66.81 209 LEU A CA 1
ATOM 1623 C C . LEU A 1 209 ? 13.750 -29.143 -10.169 1.00 66.81 209 LEU A C 1
ATOM 1625 O O . LEU A 1 209 ? 14.062 -29.856 -11.115 1.00 66.81 209 LEU A O 1
ATOM 1629 N N . GLU A 1 210 ? 14.323 -29.265 -8.970 1.00 62.69 210 GLU A N 1
ATOM 1630 C CA . GLU A 1 210 ? 15.343 -30.276 -8.649 1.00 62.69 210 GLU A CA 1
ATOM 1631 C C . GLU A 1 210 ? 14.796 -31.708 -8.744 1.00 62.69 210 GLU A C 1
ATOM 1633 O O . GLU A 1 210 ? 15.457 -32.588 -9.292 1.00 62.69 210 GLU A O 1
ATOM 1638 N N . VAL A 1 211 ? 13.574 -31.952 -8.257 1.00 69.12 211 VAL A N 1
ATOM 1639 C CA . VAL A 1 211 ? 12.925 -33.271 -8.350 1.00 69.12 211 VAL A CA 1
ATOM 1640 C C . VAL A 1 211 ? 12.590 -33.624 -9.800 1.00 69.12 211 VAL A C 1
ATOM 1642 O O . VAL A 1 211 ? 12.791 -34.769 -10.196 1.00 69.12 211 VAL A O 1
ATOM 1645 N N . MET A 1 212 ? 12.127 -32.664 -10.607 1.00 57.31 212 MET A N 1
ATOM 1646 C CA . MET A 1 212 ? 11.859 -32.891 -12.033 1.00 57.31 212 MET A CA 1
ATOM 1647 C C . MET A 1 212 ? 13.153 -33.133 -12.822 1.00 57.31 212 MET A C 1
ATOM 1649 O O . MET A 1 212 ? 13.210 -34.076 -13.603 1.00 57.31 212 MET A O 1
ATOM 1653 N N . ALA A 1 213 ? 14.216 -32.369 -12.555 1.00 62.59 213 ALA A N 1
ATOM 1654 C CA . ALA A 1 213 ? 15.525 -32.585 -13.176 1.00 62.59 213 ALA A CA 1
ATOM 1655 C C . ALA A 1 213 ? 16.175 -33.918 -12.749 1.00 62.59 213 ALA A C 1
ATOM 1657 O O . ALA A 1 213 ? 16.853 -34.561 -13.544 1.00 62.59 213 ALA A O 1
ATOM 1658 N N . GLY A 1 214 ? 15.955 -34.364 -11.506 1.00 52.59 214 GLY A N 1
ATOM 1659 C CA . GLY A 1 214 ? 16.441 -35.653 -11.005 1.00 52.59 214 GLY A CA 1
ATOM 1660 C C . GLY A 1 214 ? 15.625 -36.869 -11.468 1.00 52.59 214 GLY A C 1
ATOM 1661 O O . GLY A 1 214 ? 16.151 -37.984 -11.480 1.00 52.59 214 GLY A O 1
ATOM 1662 N N . ALA A 1 215 ? 14.361 -36.678 -11.857 1.00 53.84 215 ALA A N 1
ATOM 1663 C CA . ALA A 1 215 ? 13.501 -37.735 -12.394 1.00 53.84 215 ALA A CA 1
ATOM 1664 C C . ALA A 1 215 ? 13.865 -38.115 -13.843 1.00 53.84 215 ALA A C 1
ATOM 1666 O O . ALA A 1 215 ? 13.759 -39.287 -14.202 1.00 53.84 215 ALA A O 1
ATOM 1667 N N . ASP A 1 216 ? 14.401 -37.175 -14.627 1.00 52.00 216 ASP A N 1
ATOM 1668 C CA . ASP A 1 216 ? 14.890 -37.413 -15.997 1.00 52.00 216 ASP A CA 1
ATOM 1669 C C . ASP A 1 216 ? 16.203 -38.225 -16.065 1.00 52.00 216 ASP A C 1
ATOM 1671 O O . ASP A 1 216 ? 16.680 -38.561 -17.147 1.00 52.00 216 ASP A O 1
ATOM 1675 N N . HIS A 1 217 ? 16.806 -38.588 -14.927 1.00 50.38 217 HIS A N 1
ATOM 1676 C CA . HIS A 1 217 ? 18.027 -39.410 -14.861 1.00 50.38 217 HIS A CA 1
ATOM 1677 C C . HIS A 1 217 ? 17.805 -40.847 -14.368 1.00 50.38 217 HIS A C 1
ATOM 1679 O O . HIS A 1 217 ? 18.767 -41.571 -14.113 1.00 50.38 217 HIS A O 1
ATOM 1685 N N . ARG A 1 218 ? 16.551 -41.305 -14.247 1.00 49.06 218 ARG A N 1
ATOM 1686 C CA . ARG A 1 218 ? 16.234 -42.692 -13.863 1.00 49.06 218 ARG A CA 1
ATOM 1687 C C . ARG A 1 218 ? 15.291 -43.369 -14.858 1.00 49.06 218 ARG A C 1
ATOM 1689 O O . ARG A 1 218 ? 14.212 -43.814 -14.482 1.00 49.06 218 ARG A O 1
ATOM 1696 N N . GLN A 1 219 ? 15.716 -43.510 -16.113 1.00 48.12 219 GLN A N 1
ATOM 1697 C CA . GLN A 1 219 ? 15.229 -44.623 -16.933 1.00 48.12 219 GLN A CA 1
ATOM 1698 C C . GLN A 1 219 ? 16.086 -45.862 -16.626 1.00 48.12 219 GLN A C 1
ATOM 1700 O O . GLN A 1 219 ? 17.296 -45.822 -16.852 1.00 48.12 219 GLN A O 1
ATOM 1705 N N . PRO A 1 220 ? 15.517 -46.963 -16.100 1.00 43.72 220 PRO A N 1
ATOM 1706 C CA . PRO A 1 220 ? 16.223 -48.231 -16.096 1.00 43.72 220 PRO A CA 1
ATOM 1707 C C . PRO A 1 220 ? 16.317 -48.722 -17.543 1.00 43.72 220 PRO A C 1
ATOM 1709 O O . PRO A 1 220 ? 15.301 -48.882 -18.220 1.00 43.72 220 PRO A O 1
ATOM 1712 N N . LEU A 1 221 ? 17.543 -48.966 -18.009 1.00 48.50 221 LEU A N 1
ATOM 1713 C CA . LEU A 1 221 ? 17.799 -49.807 -19.173 1.00 48.50 221 LEU A CA 1
ATOM 1714 C C . LEU A 1 221 ? 17.249 -51.200 -18.845 1.00 48.50 221 LEU A C 1
ATOM 1716 O O . LEU A 1 221 ? 17.904 -51.991 -18.168 1.00 48.50 221 LEU A O 1
ATOM 1720 N N . ILE A 1 222 ? 16.015 -51.477 -19.265 1.00 47.12 222 ILE A N 1
ATOM 1721 C CA . ILE A 1 222 ? 15.514 -52.846 -19.329 1.00 47.12 222 ILE A CA 1
ATOM 1722 C C . ILE A 1 222 ? 16.293 -53.500 -20.466 1.00 47.12 222 ILE A C 1
ATOM 1724 O O . ILE A 1 222 ? 16.093 -53.179 -21.637 1.00 47.12 222 ILE A O 1
ATOM 1728 N N . GLY A 1 223 ? 17.258 -54.331 -20.074 1.00 40.31 223 GLY A N 1
ATOM 1729 C CA . GLY A 1 223 ? 18.080 -55.120 -20.974 1.00 40.31 223 GLY A CA 1
ATOM 1730 C C . GLY A 1 223 ? 17.225 -56.082 -21.790 1.00 40.31 223 GLY A C 1
ATOM 1731 O O . GLY A 1 223 ? 16.351 -56.760 -21.250 1.00 40.31 223 GLY A O 1
ATOM 1732 N N . GLY A 1 224 ? 17.493 -56.113 -23.091 1.00 43.28 224 GLY A N 1
ATOM 1733 C CA . GLY A 1 224 ? 17.243 -57.285 -23.913 1.00 43.28 224 GLY A CA 1
ATOM 1734 C C . GLY A 1 224 ? 18.470 -58.184 -23.833 1.00 43.28 224 GLY A C 1
ATOM 1735 O O . GLY A 1 224 ? 19.579 -57.707 -24.068 1.00 43.28 224 GLY A O 1
ATOM 1736 N N . ASP A 1 225 ? 18.262 -59.410 -23.366 1.00 41.00 225 ASP A N 1
ATOM 1737 C CA . ASP A 1 225 ? 18.552 -60.659 -24.086 1.00 41.00 225 ASP A CA 1
ATOM 1738 C C . ASP A 1 225 ? 17.975 -61.845 -23.293 1.00 41.00 225 ASP A C 1
ATOM 1740 O O . ASP A 1 225 ? 18.194 -61.909 -22.059 1.00 41.00 225 ASP A O 1
#

Secondary structure (DSSP, 8-state):
-PPPPP-TTHHHHHHHHHHHHHHHHHHHHHHTTTSPP-SS--HHHHHHHHHHHHHHHHHHHHHHS--TTTEEEEEEE--TTSPPTT---SS-EEEEPPTTEEEEEEEEETTEEEEPPEEEETTEEEESSSS-EEEEEEEE---GGGGGG-HHHHHHHHHHHHHHHHHHTT--HHHHHHHHHHHHHHHHHHHHHHHHHHHHHHHHHHHHHHHHHHHTT--------

pLDDT: mean 80.55, std 17.13, range [29.3, 97.44]

Nearest PDB structures (foldseek):
  8ck1-assembly1_F  TM=6.368E-01  e=3.191E-08  Ribes
  7wmp-assembly1_m  TM=4.977E-01  e=2.144E-04  Helicobacter phage KHP30
  6tvk-assembly1_AAA  TM=5.413E-01  e=6.948E-01  Paenibacillus thiaminolyticus
  7o0e-assembly2_A  TM=3.535E-01  e=8.860E-01  Thermothelomyces thermophilus ATCC 42464